Protein AF-0000000078981812 (afdb_homodimer)

Solvent-accessible surface area (backbone atoms only — not comparable to full-atom values): 15556 Å² total; per-residue (Å²): 131,86,70,82,83,79,79,75,80,74,78,78,76,76,76,72,74,72,71,72,69,69,69,70,73,72,70,75,70,74,74,74,70,76,72,74,69,46,92,85,62,42,40,80,39,48,39,71,53,44,50,67,68,35,47,81,36,39,32,35,33,86,95,66,32,36,37,37,32,44,87,88,22,45,28,40,38,33,74,94,58,79,42,68,34,38,40,49,72,57,70,47,26,49,28,37,34,47,71,92,49,85,55,58,33,31,22,44,39,26,32,59,86,61,36,42,35,39,33,20,73,75,63,47,75,46,60,27,32,58,59,129,135,88,66,78,86,78,75,86,79,78,81,80,81,80,79,77,77,75,74,75,73,72,70,74,73,74,71,75,72,74,75,76,69,78,70,76,68,48,91,85,60,40,41,80,38,48,40,70,52,44,48,66,69,36,46,81,36,40,32,34,32,85,94,64,31,35,37,37,32,44,86,89,22,44,28,40,41,34,74,93,58,80,41,69,33,39,41,50,72,56,71,47,26,49,29,38,32,49,71,91,50,86,56,58,33,30,22,44,38,26,31,57,85,61,37,42,36,40,33,19,74,74,64,45,75,44,60,27,32,58,58,129

Sequence (264 aa):
MAGPVGAGHRPSRIAGQGRSGNMRRFALILAAVPTWAVADGFMPLAGDEIRAALVGRVLVYEGGARQSFDASGGTVYVTDRPSLGQWSLRGDLYCSLWPPSDLWACYTVASDGDRVRFVGQGGDITDGTYAEMAGPVGAGHRPSRIAGQGRSGNMRRFALILAAVPTWAVADGFMPLAGDEIRAALVGRVLVYEGGARQSFDASGGTVYVTDRPSLGQWSLRGDLYCSLWPPSDLWACYTVASDGDRVRFVGQGGDITDGTYAE

pLDDT: mean 80.24, std 24.92, range [28.12, 98.94]

Organism: Ruegeria pomeroyi (strain ATCC 700808 / DSM 15171 / DSS-3) (NCBI:txid246200)

Structure (mmCIF, N/CA/C/O backbone):
data_AF-0000000078981812-model_v1
#
loop_
_entity.id
_entity.type
_entity.pdbx_description
1 polymer 'Uncharacterized protein'
#
loop_
_atom_site.group_PDB
_atom_site.id
_atom_site.type_symbol
_atom_site.label_atom_id
_atom_site.label_alt_id
_atom_site.label_comp_id
_atom_site.label_asym_id
_atom_site.label_entity_id
_atom_site.label_seq_id
_atom_site.pdbx_PDB_ins_code
_atom_site.Cartn_x
_atom_site.Cartn_y
_atom_site.Cartn_z
_atom_site.occupancy
_atom_site.B_iso_or_equiv
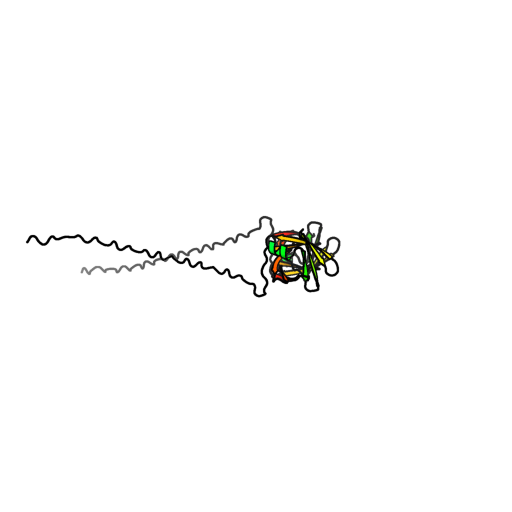_atom_site.auth_seq_id
_atom_site.auth_comp_id
_atom_site.auth_asym_id
_atom_site.auth_atom_id
_atom_site.pdbx_PDB_model_num
ATOM 1 N N . MET A 1 1 ? -68.125 65.875 65.375 1 28.12 1 MET A N 1
ATOM 2 C CA . MET A 1 1 ? -68.75 65.062 64.375 1 28.12 1 MET A CA 1
ATOM 3 C C . MET A 1 1 ? -67.688 64.625 63.344 1 28.12 1 MET A C 1
ATOM 5 O O . MET A 1 1 ? -67.688 63.438 62.938 1 28.12 1 MET A O 1
ATOM 9 N N . ALA A 1 2 ? -67.062 65.5 62.656 1 38.66 2 ALA A N 1
ATOM 10 C CA . ALA A 1 2 ? -66.625 65.25 61.281 1 38.66 2 ALA A CA 1
ATOM 11 C C . ALA A 1 2 ? -65.312 64.5 61.281 1 38.66 2 ALA A C 1
ATOM 13 O O . ALA A 1 2 ? -64.25 65 61.594 1 38.66 2 ALA A O 1
ATOM 14 N N . GLY A 1 3 ? -65.312 63.312 61.844 1 37.28 3 GLY A N 1
ATOM 15 C CA . GLY A 1 3 ? -64 62.688 62.094 1 37.28 3 GLY A CA 1
ATOM 16 C C . GLY A 1 3 ? -63.25 62.406 60.812 1 37.28 3 GLY A C 1
ATOM 17 O O . GLY A 1 3 ? -63.875 62.219 59.75 1 37.28 3 GLY A O 1
ATOM 18 N N . PRO A 1 4 ? -62 62.844 60.719 1 40.16 4 PRO A N 1
ATOM 19 C CA . PRO A 1 4 ? -61.188 62.875 59.5 1 40.16 4 PRO A CA 1
ATOM 20 C C . PRO A 1 4 ? -61.062 61.5 58.844 1 40.16 4 PRO A C 1
ATOM 22 O O . PRO A 1 4 ? -61.312 60.469 59.469 1 40.16 4 PRO A O 1
ATOM 25 N N . VAL A 1 5 ? -61.156 61.5 57.5 1 43.75 5 VAL A N 1
ATOM 26 C CA . VAL A 1 5 ? -61.094 60.656 56.312 1 43.75 5 VAL A CA 1
ATOM 27 C C . VAL A 1 5 ? -59.844 59.781 56.344 1 43.75 5 VAL A C 1
ATOM 29 O O . VAL A 1 5 ? -58.781 60.25 56.781 1 43.75 5 VAL A O 1
ATOM 32 N N . GLY A 1 6 ? -59.969 58.469 56.469 1 35.38 6 GLY A N 1
ATOM 33 C CA . GLY A 1 6 ? -59.062 57.344 56.594 1 35.38 6 GLY A CA 1
ATOM 34 C C . GLY A 1 6 ? -58.156 57.188 55.375 1 35.38 6 GLY A C 1
ATOM 35 O O . GLY A 1 6 ? -58.625 57.188 54.25 1 35.38 6 GLY A O 1
ATOM 36 N N . ALA A 1 7 ? -56.938 57.656 55.406 1 42.03 7 ALA A N 1
ATOM 37 C CA . ALA A 1 7 ? -55.906 57.656 54.406 1 42.03 7 ALA A CA 1
ATOM 38 C C . ALA A 1 7 ? -55.562 56.219 53.969 1 42.03 7 ALA A C 1
ATOM 40 O O . ALA A 1 7 ? -55.156 55.406 54.781 1 42.03 7 ALA A O 1
ATOM 41 N N . GLY A 1 8 ? -56.469 55.625 53.094 1 34.53 8 GLY A N 1
ATOM 42 C CA . GLY A 1 8 ? -56.281 54.25 52.656 1 34.53 8 GLY A CA 1
ATOM 43 C C . GLY A 1 8 ? -54.938 54 52 1 34.53 8 GLY A C 1
ATOM 44 O O . GLY A 1 8 ? -54.438 54.844 51.25 1 34.53 8 GLY A O 1
ATOM 45 N N . HIS A 1 9 ? -54 53.375 52.719 1 43.44 9 HIS A N 1
ATOM 46 C CA . HIS A 1 9 ? -52.625 53.031 52.344 1 43.44 9 HIS A CA 1
ATOM 47 C C . HIS A 1 9 ? -52.594 52.125 51.125 1 43.44 9 HIS A C 1
ATOM 49 O O . HIS A 1 9 ? -53.219 51.062 51.094 1 43.44 9 HIS A O 1
ATOM 55 N N . ARG A 1 10 ? -52.656 52.719 49.906 1 41.84 10 ARG A N 1
ATOM 56 C CA . ARG A 1 10 ? -52.625 51.938 48.656 1 41.84 10 ARG A CA 1
ATOM 57 C C . ARG A 1 10 ? -51.406 51.031 48.594 1 41.84 10 ARG A C 1
ATOM 59 O O . ARG A 1 10 ? -50.281 51.5 48.812 1 41.84 10 ARG A O 1
ATOM 66 N N . PRO A 1 11 ? -51.562 49.688 48.625 1 40.03 11 PRO A N 1
ATOM 67 C CA . PRO A 1 11 ? -50.438 48.75 48.625 1 40.03 11 PRO A CA 1
ATOM 68 C C . PRO A 1 11 ? -49.562 48.875 47.375 1 40.03 11 PRO A C 1
ATOM 70 O O . PRO A 1 11 ? -50.062 49.344 46.312 1 40.03 11 PRO A O 1
ATOM 73 N N . SER A 1 12 ? -48.312 49.094 47.5 1 38.81 12 SER A N 1
ATOM 74 C CA . SER A 1 12 ? -47.25 49.25 46.531 1 38.81 12 SER A CA 1
ATOM 75 C C . SER A 1 12 ? -47.125 48 45.656 1 38.81 12 SER A C 1
ATOM 77 O O . SER A 1 12 ? -47 46.875 46.156 1 38.81 12 SER A O 1
ATOM 79 N N . ARG A 1 13 ? -47.969 47.969 44.562 1 37.09 13 ARG A N 1
ATOM 80 C CA . ARG A 1 13 ? -47.875 46.875 43.625 1 37.09 13 ARG A CA 1
ATOM 81 C C . ARG A 1 13 ? -46.438 46.625 43.219 1 37.09 13 ARG A C 1
ATOM 83 O O . ARG A 1 13 ? -45.688 47.531 42.875 1 37.09 13 ARG A O 1
ATOM 90 N N . ILE A 1 14 ? -45.812 45.625 43.844 1 40.53 14 ILE A N 1
ATOM 91 C CA . ILE A 1 14 ? -44.469 45.125 43.531 1 40.53 14 ILE A CA 1
ATOM 92 C C . ILE A 1 14 ? -44.406 44.781 42.031 1 40.53 14 ILE A C 1
ATOM 94 O O . ILE A 1 14 ? -45.219 44.031 41.531 1 40.53 14 ILE A O 1
ATOM 98 N N . ALA A 1 15 ? -44 45.688 41.188 1 43.34 15 ALA A N 1
ATOM 99 C CA . ALA A 1 15 ? -43.75 45.531 39.781 1 43.34 15 ALA A CA 1
ATOM 100 C C . ALA A 1 15 ? -42.875 44.312 39.5 1 43.34 15 ALA A C 1
ATOM 102 O O . ALA A 1 15 ? -41.75 44.219 40 1 43.34 15 ALA A O 1
ATOM 103 N N . GLY A 1 16 ? -43.469 43.156 39.594 1 33.5 16 GLY A N 1
ATOM 104 C CA . GLY A 1 16 ? -42.688 41.969 39.25 1 33.5 16 GLY A CA 1
ATOM 105 C C . GLY A 1 16 ? -42 42.062 37.906 1 33.5 16 GLY A C 1
ATOM 106 O O . GLY A 1 16 ? -42.625 42.469 36.906 1 33.5 16 GLY A O 1
ATOM 107 N N . GLN A 1 17 ? -40.844 42.656 37.844 1 41 17 GLN A N 1
ATOM 108 C CA . GLN A 1 17 ? -40.031 42.688 36.656 1 41 17 GLN A CA 1
ATOM 109 C C . GLN A 1 17 ? -39.938 41.281 36 1 41 17 GLN A C 1
ATOM 111 O O . GLN A 1 17 ? -39.531 40.344 36.656 1 41 17 GLN A O 1
ATOM 116 N N . GLY A 1 18 ? -41.062 40.938 35.438 1 37.59 18 GLY A N 1
ATOM 117 C CA . GLY A 1 18 ? -41.031 39.719 34.656 1 37.59 18 GLY A CA 1
ATOM 118 C C . GLY A 1 18 ? -39.75 39.594 33.812 1 37.59 18 GLY A C 1
ATOM 119 O O . GLY A 1 18 ? -39.438 40.469 33 1 37.59 18 GLY A O 1
ATOM 120 N N . ARG A 1 19 ? -38.656 39.156 34.469 1 42.75 19 ARG A N 1
ATOM 121 C CA . ARG A 1 19 ? -37.469 38.781 33.688 1 42.75 19 ARG A CA 1
ATOM 122 C C . ARG A 1 19 ? -37.844 37.875 32.562 1 42.75 19 ARG A C 1
ATOM 124 O O . ARG A 1 19 ? -38.312 36.75 32.781 1 42.75 19 ARG A O 1
ATOM 131 N N . SER A 1 20 ? -38.469 38.438 31.547 1 44.34 20 SER A N 1
ATOM 132 C CA . SER A 1 20 ? -38.594 37.625 30.344 1 44.34 20 SER A CA 1
ATOM 133 C C . SER A 1 20 ? -37.312 36.875 30.047 1 44.34 20 SER A C 1
ATOM 135 O O . SER A 1 20 ? -36.25 37.5 29.891 1 44.34 20 SER A O 1
ATOM 137 N N . GLY A 1 21 ? -37.062 35.875 30.906 1 38.97 21 GLY A N 1
ATOM 138 C CA . GLY A 1 21 ? -35.969 35.031 30.484 1 38.97 21 GLY A CA 1
ATOM 139 C C . GLY A 1 21 ? -36 34.719 29 1 38.97 21 GLY A C 1
ATOM 140 O O . GLY A 1 21 ? -36.938 34.125 28.5 1 38.97 21 GLY A O 1
ATOM 141 N N . ASN A 1 22 ? -35.656 35.75 28.219 1 39.97 22 ASN A N 1
ATOM 142 C CA . ASN A 1 22 ? -35.406 35.406 26.828 1 39.97 22 ASN A CA 1
ATOM 143 C C . ASN A 1 22 ? -34.75 34.062 26.688 1 39.97 22 ASN A C 1
ATOM 145 O O . ASN A 1 22 ? -33.625 33.875 27.188 1 39.97 22 ASN A O 1
ATOM 149 N N . MET A 1 23 ? -35.438 33.094 26.984 1 38.75 23 MET A N 1
ATOM 150 C CA . MET A 1 23 ? -34.875 31.812 26.594 1 38.75 23 MET A CA 1
ATOM 151 C C . MET A 1 23 ? -34.094 31.953 25.281 1 38.75 23 MET A C 1
ATOM 153 O O . MET A 1 23 ? -34.656 32.344 24.25 1 38.75 23 MET A O 1
ATOM 157 N N . ARG A 1 24 ? -32.875 32.469 25.422 1 43.81 24 ARG A N 1
ATOM 158 C CA . ARG A 1 24 ? -31.969 32.344 24.281 1 43.81 24 ARG A CA 1
ATOM 159 C C . ARG A 1 24 ? -32.188 31 23.578 1 43.81 24 ARG A C 1
ATOM 161 O O . ARG A 1 24 ? -31.969 29.953 24.172 1 43.81 24 ARG A O 1
ATOM 168 N N . ARG A 1 25 ? -33.188 30.938 22.844 1 47.47 25 ARG A N 1
ATOM 169 C CA . ARG A 1 25 ? -33.281 29.828 21.891 1 47.47 25 ARG A CA 1
ATOM 170 C C . ARG A 1 25 ? -31.891 29.453 21.344 1 47.47 25 ARG A C 1
ATOM 172 O O . ARG A 1 25 ? -31.234 30.266 20.688 1 47.47 25 ARG A O 1
ATOM 179 N N . PHE A 1 26 ? -31.109 28.766 22.172 1 45.31 26 PHE A N 1
ATOM 180 C CA . PHE A 1 26 ? -29.922 28.172 21.562 1 45.31 26 PHE A CA 1
ATOM 181 C C . PHE A 1 26 ? -30.266 27.484 20.25 1 45.31 26 PHE A C 1
ATOM 183 O O . PHE A 1 26 ? -30.984 26.469 20.25 1 45.31 26 PHE A O 1
ATOM 190 N N . ALA A 1 27 ? -30.5 28.219 19.266 1 44.88 27 ALA A N 1
ATOM 191 C CA . ALA A 1 27 ? -30.578 27.578 17.953 1 44.88 27 ALA A CA 1
ATOM 192 C C . ALA A 1 27 ? -29.453 26.562 17.766 1 44.88 27 ALA A C 1
ATOM 194 O O . ALA A 1 27 ? -28.281 26.922 17.797 1 44.88 27 ALA A O 1
ATOM 195 N N . LEU A 1 28 ? -29.625 25.406 18.25 1 45.25 28 LEU A N 1
ATOM 196 C CA . LEU A 1 28 ? -28.719 24.328 17.875 1 45.25 28 LEU A CA 1
ATOM 197 C C . LEU A 1 28 ? -28.375 24.391 16.391 1 45.25 28 LEU A C 1
ATOM 199 O O . LEU A 1 28 ? -29.234 24.188 15.539 1 45.25 28 LEU A O 1
ATOM 203 N N . ILE A 1 29 ? -27.531 25.312 16.047 1 44.25 29 ILE A N 1
ATOM 204 C CA . ILE A 1 29 ? -27 25.266 14.695 1 44.25 29 ILE A CA 1
ATOM 205 C C . ILE A 1 29 ? -26.5 23.859 14.383 1 44.25 29 ILE A C 1
ATOM 207 O O . ILE A 1 29 ? -25.516 23.391 14.977 1 44.25 29 ILE A O 1
ATOM 211 N N . LEU A 1 30 ? -27.359 22.969 14.062 1 44.47 30 LEU A N 1
ATOM 212 C CA . LEU A 1 30 ? -26.875 21.734 13.438 1 44.47 30 LEU A CA 1
ATOM 213 C C . LEU A 1 30 ? -25.797 22.047 12.406 1 44.47 30 LEU A C 1
ATOM 215 O O . LEU A 1 30 ? -26.078 22.625 11.359 1 44.47 30 LEU A O 1
ATOM 219 N N . ALA A 1 31 ? -24.562 22.312 12.852 1 44.16 31 ALA A N 1
ATOM 220 C CA . ALA A 1 31 ? -23.438 22.359 11.93 1 44.16 31 ALA A CA 1
ATOM 221 C C . ALA A 1 31 ? -23.516 21.25 10.898 1 44.16 31 ALA A C 1
ATOM 223 O O . ALA A 1 31 ? -23.375 20.062 11.234 1 44.16 31 ALA A O 1
ATOM 224 N N . ALA A 1 32 ? -24.266 21.359 9.844 1 45.81 32 ALA A N 1
ATOM 225 C CA . ALA A 1 32 ? -24.172 20.453 8.703 1 45.81 32 ALA A CA 1
ATOM 226 C C . ALA A 1 32 ? -22.719 20.141 8.359 1 45.81 32 ALA A C 1
ATOM 228 O O . ALA A 1 32 ? -21.984 21.016 7.91 1 45.81 32 ALA A O 1
ATOM 229 N N . VAL A 1 33 ? -22.094 19.219 9.055 1 44.97 33 VAL A N 1
ATOM 230 C CA . VAL A 1 33 ? -20.812 18.672 8.578 1 44.97 33 VAL A CA 1
ATOM 231 C C . VAL A 1 33 ? -20.906 18.391 7.078 1 44.97 33 VAL A C 1
ATOM 233 O O . VAL A 1 33 ? -21.766 17.641 6.637 1 44.97 33 VAL A O 1
ATOM 236 N N . PRO A 1 34 ? -20.484 19.266 6.219 1 43.09 34 PRO A N 1
ATOM 237 C CA . PRO A 1 34 ? -20.453 18.891 4.801 1 43.09 34 PRO A CA 1
ATOM 238 C C . PRO A 1 34 ? -19.953 17.469 4.57 1 43.09 34 PRO A C 1
ATOM 240 O O . PRO A 1 34 ? -18.844 17.141 4.977 1 43.09 34 PRO A O 1
ATOM 243 N N . THR A 1 35 ? -20.828 16.438 4.617 1 44.78 35 THR A N 1
ATOM 244 C CA . THR A 1 35 ? -20.422 15.148 4.062 1 44.78 35 THR A CA 1
ATOM 245 C C . THR A 1 35 ? -19.766 15.336 2.701 1 44.78 35 THR A C 1
ATOM 247 O O . THR A 1 35 ? -20.375 15.859 1.771 1 44.78 35 THR A O 1
ATOM 250 N N . TRP A 1 36 ? -18.625 15.797 2.652 1 42.5 36 TRP A N 1
ATOM 251 C CA . TRP A 1 36 ? -17.938 15.781 1.372 1 42.5 36 TRP A CA 1
ATOM 252 C C . TRP A 1 36 ? -18.312 14.547 0.558 1 42.5 36 TRP A C 1
ATOM 254 O O . TRP A 1 36 ? -17.812 13.453 0.826 1 42.5 36 TRP A O 1
ATOM 264 N N . ALA A 1 37 ? -19.609 14.305 0.351 1 46.97 37 ALA A N 1
ATOM 265 C CA . ALA A 1 37 ? -19.922 13.344 -0.709 1 46.97 37 ALA A CA 1
ATOM 266 C C . ALA A 1 37 ? -18.953 13.5 -1.882 1 46.97 37 ALA A C 1
ATOM 268 O O . ALA A 1 37 ? -18.812 14.586 -2.439 1 46.97 37 ALA A O 1
ATOM 269 N N . VAL A 1 38 ? -17.859 12.836 -1.892 1 51.53 38 VAL A N 1
ATOM 270 C CA . VAL A 1 38 ? -16.891 12.875 -2.984 1 51.53 38 VAL A CA 1
ATOM 271 C C . VAL A 1 38 ? -17.609 12.742 -4.32 1 51.53 38 VAL A C 1
ATOM 273 O O . VAL A 1 38 ? -18.609 12.031 -4.422 1 51.53 38 VAL A O 1
ATOM 276 N N . ALA A 1 39 ? -17.562 13.648 -5.246 1 60.25 39 ALA A N 1
ATOM 277 C CA . ALA A 1 39 ? -18.156 13.984 -6.547 1 60.25 39 ALA A CA 1
ATOM 278 C C . ALA A 1 39 ? -18.391 12.727 -7.375 1 60.25 39 ALA A C 1
ATOM 280 O O . ALA A 1 39 ? -19.359 12.664 -8.148 1 60.25 39 ALA A O 1
ATOM 281 N N . ASP A 1 40 ? -17.719 11.461 -7.219 1 83.38 40 ASP A N 1
ATOM 282 C CA . ASP A 1 40 ? -17.922 10.367 -8.164 1 83.38 40 ASP A CA 1
ATOM 283 C C . ASP A 1 40 ? -18.672 9.211 -7.516 1 83.38 40 ASP A C 1
ATOM 285 O O . ASP A 1 40 ? -18.641 8.086 -8.016 1 83.38 40 ASP A O 1
ATOM 289 N N . GLY A 1 41 ? -19.344 9.438 -6.438 1 93.81 41 GLY A N 1
ATOM 290 C CA . GLY A 1 41 ? -20.219 8.445 -5.82 1 93.81 41 GLY A CA 1
ATOM 291 C C . GLY A 1 41 ? -19.484 7.551 -4.836 1 93.81 41 GLY A C 1
ATOM 292 O O . GLY A 1 41 ? -20.125 6.766 -4.125 1 93.81 41 GLY A O 1
ATOM 293 N N . PHE A 1 42 ? -18.297 7.555 -4.742 1 97.62 42 PHE A N 1
ATOM 294 C CA . PHE A 1 42 ? -17.531 6.73 -3.814 1 97.62 42 PHE A CA 1
ATOM 295 C C . PHE A 1 42 ? -17.578 7.32 -2.408 1 97.62 42 PHE A C 1
ATOM 297 O O . PHE A 1 42 ? -17.328 8.516 -2.221 1 97.62 42 PHE A O 1
ATOM 304 N N . MET A 1 43 ? -17.797 6.465 -1.463 1 98.12 43 MET A N 1
ATOM 305 C CA . MET A 1 43 ? -17.766 6.84 -0.053 1 98.12 43 MET A CA 1
ATOM 306 C C . MET A 1 43 ? -16.594 6.176 0.661 1 98.12 43 MET A C 1
ATOM 308 O O . MET A 1 43 ? -16.375 4.973 0.504 1 98.12 43 MET A O 1
ATOM 312 N N . PRO A 1 44 ? -15.852 7.004 1.41 1 98.44 44 PRO A N 1
ATOM 313 C CA . PRO A 1 44 ? -14.75 6.387 2.154 1 98.44 44 PRO A CA 1
ATOM 314 C C . PRO A 1 44 ? -15.227 5.312 3.131 1 98.44 44 PRO A C 1
ATOM 316 O O . PRO A 1 44 ? -16.281 5.469 3.76 1 98.44 44 PRO A O 1
ATOM 319 N N . LEU A 1 45 ? -14.375 4.254 3.297 1 98.81 45 LEU A N 1
ATOM 320 C CA . LEU A 1 45 ? -14.695 3.176 4.227 1 98.81 45 LEU A CA 1
ATOM 321 C C . LEU A 1 45 ? -13.742 3.193 5.422 1 98.81 45 LEU A C 1
ATOM 323 O O . LEU A 1 45 ? -12.547 3.443 5.262 1 98.81 45 LEU A O 1
ATOM 327 N N . ALA A 1 46 ? -14.352 2.926 6.555 1 98.5 46 ALA A N 1
ATOM 328 C CA . ALA A 1 46 ? -13.555 2.686 7.754 1 98.5 46 ALA A CA 1
ATOM 329 C C . ALA A 1 46 ? -13.102 1.229 7.828 1 98.5 46 ALA A C 1
ATOM 331 O O . ALA A 1 46 ? -13.57 0.388 7.055 1 98.5 46 ALA A O 1
ATOM 332 N N . GLY A 1 47 ? -12.234 0.987 8.836 1 98.38 47 GLY A N 1
ATOM 333 C CA . GLY A 1 47 ? -11.617 -0.326 8.953 1 98.38 47 GLY A CA 1
ATOM 334 C C . GLY A 1 47 ? -12.625 -1.461 8.922 1 98.38 47 GLY A C 1
ATOM 335 O O . GLY A 1 47 ? -12.492 -2.395 8.125 1 98.38 47 GLY A O 1
ATOM 336 N N . ASP A 1 48 ? -13.641 -1.486 9.734 1 98.19 48 ASP A N 1
ATOM 337 C CA . ASP A 1 48 ? -14.633 -2.553 9.797 1 98.19 48 ASP A CA 1
ATOM 338 C C . ASP A 1 48 ? -15.414 -2.648 8.484 1 98.19 48 ASP A C 1
ATOM 340 O O . ASP A 1 48 ? -15.797 -3.742 8.062 1 98.19 48 ASP A O 1
ATOM 344 N N . GLU A 1 49 ? -15.656 -1.487 7.91 1 98.81 49 GLU A N 1
ATOM 345 C CA . GLU A 1 49 ? -16.359 -1.472 6.629 1 98.81 49 GLU A CA 1
ATOM 346 C C . GLU A 1 49 ? -15.492 -2.055 5.516 1 98.81 49 GLU A C 1
ATOM 348 O O . GLU A 1 49 ? -16 -2.711 4.605 1 98.81 49 GLU A O 1
ATOM 353 N N . ILE A 1 50 ? -14.203 -1.778 5.559 1 98.94 50 ILE A N 1
ATOM 354 C CA . ILE A 1 50 ? -13.281 -2.361 4.59 1 98.94 50 ILE A CA 1
ATOM 355 C C . ILE A 1 50 ? -13.289 -3.883 4.715 1 98.94 50 ILE A C 1
ATOM 357 O O . ILE A 1 50 ? -13.359 -4.594 3.711 1 98.94 50 ILE A O 1
ATOM 361 N N . ARG A 1 51 ? -13.172 -4.355 5.961 1 98.88 51 ARG A N 1
ATOM 362 C CA . ARG A 1 51 ? -13.203 -5.797 6.195 1 98.88 51 ARG A CA 1
ATOM 363 C C . ARG A 1 51 ? -14.453 -6.418 5.598 1 98.88 51 ARG A C 1
ATOM 365 O O . ARG A 1 51 ? -14.383 -7.434 4.902 1 98.88 51 ARG A O 1
ATOM 372 N N . ALA A 1 52 ? -15.625 -5.77 5.816 1 98.75 52 ALA A N 1
ATOM 373 C CA . ALA A 1 52 ? -16.891 -6.289 5.316 1 98.75 52 ALA A CA 1
ATOM 374 C C . ALA A 1 52 ? -16.922 -6.27 3.789 1 98.75 52 ALA A C 1
ATOM 376 O O . ALA A 1 52 ? -17.516 -7.152 3.166 1 98.75 52 ALA A O 1
ATOM 377 N N . ALA A 1 53 ? -16.312 -5.301 3.254 1 98.81 53 ALA A N 1
ATOM 378 C CA . ALA A 1 53 ? -16.328 -5.125 1.805 1 98.81 53 ALA A CA 1
ATOM 379 C C . ALA A 1 53 ? -15.43 -6.148 1.115 1 98.81 53 ALA A C 1
ATOM 381 O O . ALA A 1 53 ? -15.641 -6.477 -0.056 1 98.81 53 ALA A O 1
ATOM 382 N N . LEU A 1 54 ? -14.453 -6.688 1.833 1 98.88 54 LEU A N 1
ATOM 383 C CA . LEU A 1 54 ? -13.438 -7.473 1.14 1 98.88 54 LEU A CA 1
ATOM 384 C C . LEU A 1 54 ? -13.555 -8.945 1.5 1 98.88 54 LEU A C 1
ATOM 386 O O . LEU A 1 54 ? -13.453 -9.812 0.627 1 98.88 54 LEU A O 1
ATOM 390 N N . VAL A 1 55 ? -13.703 -9.32 2.789 1 98.88 55 VAL A N 1
ATOM 391 C CA . VAL A 1 55 ? -13.609 -10.703 3.254 1 98.88 55 VAL A CA 1
ATOM 392 C C . VAL A 1 55 ? -14.664 -11.555 2.561 1 98.88 55 VAL A C 1
ATOM 394 O O . VAL A 1 55 ? -15.852 -11.227 2.582 1 98.88 55 VAL A O 1
ATOM 397 N N . GLY A 1 56 ? -14.172 -12.555 1.96 1 98.62 56 GLY A N 1
ATOM 398 C CA . GLY A 1 56 ? -15.07 -13.508 1.332 1 98.62 56 GLY A CA 1
ATOM 399 C C . GLY A 1 56 ? -15.555 -13.055 -0.034 1 98.62 56 GLY A C 1
ATOM 400 O O . GLY A 1 56 ? -16.375 -13.734 -0.662 1 98.62 56 GLY A O 1
ATOM 401 N N . ARG A 1 57 ? -15.094 -11.938 -0.543 1 98.75 57 ARG A N 1
ATOM 402 C CA . ARG A 1 57 ? -15.484 -11.414 -1.849 1 98.75 57 ARG A CA 1
ATOM 403 C C . ARG A 1 57 ? -14.328 -11.492 -2.84 1 98.75 57 ARG A C 1
ATOM 405 O O . ARG A 1 57 ? -13.203 -11.805 -2.461 1 98.75 57 ARG A O 1
ATOM 412 N N . VAL A 1 58 ? -14.695 -11.367 -4.102 1 98.69 58 VAL A N 1
ATOM 413 C CA . VAL A 1 58 ? -13.711 -11.336 -5.184 1 98.69 58 VAL A CA 1
ATOM 414 C C . VAL A 1 58 ? -13.828 -10.031 -5.957 1 98.69 58 VAL A C 1
ATOM 416 O O . VAL A 1 58 ? -14.93 -9.625 -6.352 1 98.69 58 VAL A O 1
ATOM 419 N N . LEU A 1 59 ? -12.75 -9.367 -6.078 1 98.56 59 LEU A N 1
ATOM 420 C CA . LEU A 1 59 ? -12.68 -8.188 -6.93 1 98.56 59 LEU A CA 1
ATOM 421 C C . LEU A 1 59 ? -12.07 -8.523 -8.289 1 98.56 59 LEU A C 1
ATOM 423 O O . LEU A 1 59 ? -11.125 -9.32 -8.367 1 98.56 59 LEU A O 1
ATOM 427 N N . VAL A 1 60 ? -12.617 -7.953 -9.367 1 98.19 60 VAL A N 1
ATOM 428 C CA . VAL A 1 60 ? -12.086 -8.023 -10.727 1 98.19 60 VAL A CA 1
ATOM 429 C C . VAL A 1 60 ? -11.578 -6.648 -11.156 1 98.19 60 VAL A C 1
ATOM 431 O O . VAL A 1 60 ? -12.289 -5.652 -11.039 1 98.19 60 VAL A O 1
ATOM 434 N N . TYR A 1 61 ? -10.383 -6.66 -11.555 1 97 61 TYR A N 1
ATOM 435 C CA . TYR A 1 61 ? -9.75 -5.406 -11.945 1 97 61 TYR A CA 1
ATOM 436 C C . TYR A 1 61 ? -9.734 -5.254 -13.461 1 97 61 TYR A C 1
ATOM 438 O O . TYR A 1 61 ? -10.117 -6.172 -14.188 1 97 61 TYR A O 1
ATOM 446 N N . GLU A 1 62 ? -9.266 -3.967 -13.812 1 93.5 62 GLU A N 1
ATOM 447 C CA . GLU A 1 62 ? -9.047 -3.77 -15.242 1 93.5 62 GLU A CA 1
ATOM 448 C C . GLU A 1 62 ? -8.078 -4.805 -15.797 1 93.5 62 GLU A C 1
ATOM 450 O O . GLU A 1 62 ? -7.062 -5.109 -15.172 1 93.5 62 GLU A O 1
ATOM 455 N N . GLY A 1 63 ? -8.414 -5.422 -16.953 1 93.06 63 GLY A N 1
ATOM 456 C CA . GLY A 1 63 ? -7.562 -6.449 -17.531 1 93.06 63 GLY A CA 1
ATOM 457 C C . GLY A 1 63 ? -7.973 -7.855 -17.141 1 93.06 63 GLY A C 1
ATOM 458 O O . GLY A 1 63 ? -7.453 -8.836 -17.688 1 93.06 63 GLY A O 1
ATOM 459 N N . GLY A 1 64 ? -8.82 -7.957 -16.125 1 95.06 64 GLY A N 1
ATOM 460 C CA . GLY A 1 64 ? -9.445 -9.242 -15.852 1 95.06 64 GLY A CA 1
ATOM 461 C C . GLY A 1 64 ? -8.875 -9.945 -14.641 1 95.06 64 GLY A C 1
ATOM 462 O O . GLY A 1 64 ? -9.391 -10.977 -14.211 1 95.06 64 GLY A O 1
ATOM 463 N N . ALA A 1 65 ? -7.863 -9.438 -14.016 1 96 65 ALA A N 1
ATOM 464 C CA . ALA A 1 65 ? -7.297 -10.062 -12.828 1 96 65 ALA A CA 1
ATOM 465 C C . ALA A 1 65 ? -8.328 -10.141 -11.703 1 96 65 ALA A C 1
ATOM 467 O O . ALA A 1 65 ? -9.18 -9.258 -11.57 1 96 65 ALA A O 1
ATOM 468 N N . ARG A 1 66 ? -8.188 -11.172 -10.922 1 97.81 66 ARG A N 1
ATOM 469 C CA . ARG A 1 66 ? -9.102 -11.406 -9.812 1 97.81 66 ARG A CA 1
ATOM 470 C C . ARG A 1 66 ? -8.352 -11.492 -8.484 1 97.81 66 ARG A C 1
ATOM 472 O O . ARG A 1 66 ? -7.27 -12.078 -8.414 1 97.81 66 ARG A O 1
ATOM 479 N N . GLN A 1 67 ? -8.914 -10.867 -7.496 1 97.81 67 GLN A N 1
ATOM 480 C CA . GLN A 1 67 ? -8.312 -10.922 -6.172 1 97.81 67 GLN A CA 1
ATOM 481 C C . GLN A 1 67 ? -9.336 -11.328 -5.117 1 97.81 67 GLN A C 1
ATOM 483 O O . GLN A 1 67 ? -10.445 -10.797 -5.086 1 97.81 67 GLN A O 1
ATOM 488 N N . SER A 1 68 ? -9 -12.273 -4.281 1 98.62 68 SER A N 1
ATOM 489 C CA . SER A 1 68 ? -9.844 -12.688 -3.162 1 98.62 68 SER A CA 1
ATOM 490 C C . SER A 1 68 ? -9.164 -12.406 -1.826 1 98.62 68 SER A C 1
ATOM 492 O O . SER A 1 68 ? -7.945 -12.227 -1.769 1 98.62 68 SER A O 1
ATOM 494 N N . PHE A 1 69 ? -9.953 -12.383 -0.824 1 98.75 69 PHE A N 1
ATOM 495 C CA . PHE A 1 69 ? -9.492 -11.977 0.499 1 98.75 69 PHE A CA 1
ATOM 496 C C . PHE A 1 69 ? -10.016 -12.922 1.571 1 98.75 69 PHE A C 1
ATOM 498 O O . PHE A 1 69 ? -11.234 -13.086 1.719 1 98.75 69 PHE A O 1
ATOM 505 N N . ASP A 1 70 ? -9.039 -13.469 2.326 1 98.75 70 ASP A N 1
ATOM 506 C CA . ASP A 1 70 ? -9.391 -14.344 3.439 1 98.75 70 ASP A CA 1
ATOM 507 C C . ASP A 1 70 ? -9.406 -13.578 4.758 1 98.75 70 ASP A C 1
ATOM 509 O O . ASP A 1 70 ? -8.586 -12.688 4.977 1 98.75 70 ASP A O 1
ATOM 513 N N . ALA A 1 71 ? -10.312 -13.938 5.656 1 98.5 71 ALA A N 1
ATOM 514 C CA . ALA A 1 71 ? -10.477 -13.258 6.938 1 98.5 71 ALA A CA 1
ATOM 515 C C . ALA A 1 71 ? -9.195 -13.344 7.766 1 98.5 71 ALA A C 1
ATOM 517 O O . ALA A 1 71 ? -8.922 -12.461 8.586 1 98.5 71 ALA A O 1
ATOM 518 N N . SER A 1 72 ? -8.375 -14.344 7.512 1 98.5 72 SER A N 1
ATOM 519 C CA . SER A 1 72 ? -7.168 -14.555 8.305 1 98.5 72 SER A CA 1
ATOM 520 C C . SER A 1 72 ? -6.004 -13.727 7.777 1 98.5 72 SER A C 1
ATOM 522 O O . SER A 1 72 ? -4.91 -13.742 8.352 1 98.5 72 SER A O 1
ATOM 524 N N . GLY A 1 73 ? -6.207 -13.094 6.641 1 98.56 73 GLY A N 1
ATOM 525 C CA . GLY A 1 73 ? -5.184 -12.172 6.176 1 98.56 73 GLY A CA 1
ATOM 526 C C . GLY A 1 73 ? -4.531 -12.617 4.883 1 98.56 73 GLY A C 1
ATOM 527 O O . GLY A 1 73 ? -3.684 -11.906 4.336 1 98.56 73 GLY A O 1
ATOM 528 N N . GLY A 1 74 ? -4.895 -13.797 4.402 1 98.38 74 GLY A N 1
ATOM 529 C CA . GLY A 1 74 ? -4.406 -14.219 3.098 1 98.38 74 GLY A CA 1
ATOM 530 C C . GLY A 1 74 ? -5.125 -13.539 1.944 1 98.38 74 GLY A C 1
ATOM 531 O O . GLY A 1 74 ? -6.32 -13.25 2.035 1 98.38 74 GLY A O 1
ATOM 532 N N . THR A 1 75 ? -4.43 -13.234 0.868 1 97.81 75 THR A N 1
ATOM 533 C CA . THR A 1 75 ? -5.039 -12.75 -0.367 1 97.81 75 THR A CA 1
ATOM 534 C C . THR A 1 75 ? -4.41 -13.43 -1.581 1 97.81 75 THR A C 1
ATOM 536 O O . THR A 1 75 ? -3.213 -13.727 -1.584 1 97.81 75 THR A O 1
ATOM 539 N N . VAL A 1 76 ? -5.27 -13.742 -2.525 1 97.75 76 VAL A N 1
ATOM 540 C CA . VAL A 1 76 ? -4.84 -14.43 -3.736 1 97.75 76 VAL A CA 1
ATOM 541 C C . VAL A 1 76 ? -5.172 -13.586 -4.961 1 97.75 76 VAL A C 1
ATOM 543 O O . VAL A 1 76 ? -6.289 -13.078 -5.09 1 97.75 76 VAL A O 1
ATOM 546 N N . TYR A 1 77 ? -4.203 -13.398 -5.777 1 96.44 77 TYR A N 1
ATOM 547 C CA . TYR A 1 77 ? -4.312 -12.656 -7.027 1 96.44 77 TYR A CA 1
ATOM 548 C C . TYR A 1 77 ? -4.098 -13.57 -8.227 1 96.44 77 TYR A C 1
ATOM 550 O O . TYR A 1 77 ? -3.068 -14.242 -8.328 1 96.44 77 TYR A O 1
ATOM 558 N N . VAL A 1 78 ? -5.105 -13.586 -9.141 1 96.31 78 VAL A N 1
ATOM 559 C CA . VAL A 1 78 ? -5.035 -14.523 -10.258 1 96.31 78 VAL A CA 1
ATOM 560 C C . VAL A 1 78 ? -5.129 -13.758 -11.578 1 96.31 78 VAL A C 1
ATOM 562 O O . VAL A 1 78 ? -6.121 -13.078 -11.836 1 96.31 78 VAL A O 1
ATOM 565 N N . THR A 1 79 ? -4.16 -13.844 -12.336 1 93.12 79 THR A N 1
ATOM 566 C CA . THR A 1 79 ? -4.254 -13.5 -13.75 1 93.12 79 THR A CA 1
ATOM 567 C C . THR A 1 79 ? -4.32 -14.766 -14.609 1 93.12 79 THR A C 1
ATOM 569 O O . THR A 1 79 ? -5.406 -15.281 -14.883 1 93.12 79 THR A O 1
ATOM 572 N N . ASP A 1 80 ? -3.182 -15.422 -14.852 1 91.62 80 ASP A N 1
ATOM 573 C CA . ASP A 1 80 ? -3.102 -16.75 -15.453 1 91.62 80 ASP A CA 1
ATOM 574 C C . ASP A 1 80 ?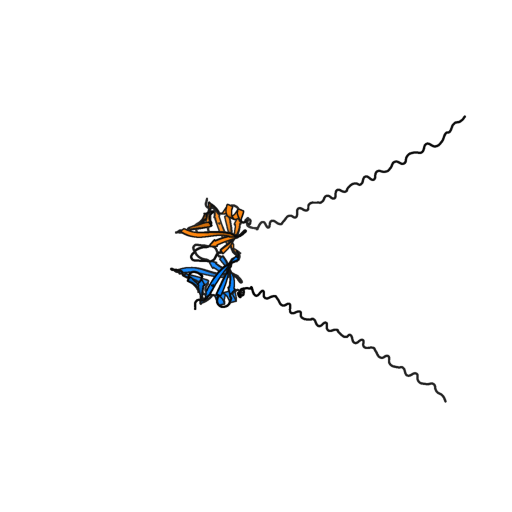 -2.846 -17.812 -14.391 1 91.62 80 ASP A C 1
ATOM 576 O O . ASP A 1 80 ? -3.439 -18.891 -14.43 1 91.62 80 ASP A O 1
ATOM 580 N N . ARG A 1 81 ? -1.962 -17.406 -13.445 1 94.31 81 ARG A N 1
ATOM 581 C CA . ARG A 1 81 ? -1.645 -18.234 -12.289 1 94.31 81 ARG A CA 1
ATOM 582 C C . ARG A 1 81 ? -1.8 -17.453 -10.992 1 94.31 81 ARG A C 1
ATOM 584 O O . ARG A 1 81 ? -1.71 -16.219 -10.984 1 94.31 81 ARG A O 1
ATOM 591 N N . PRO A 1 82 ? -2.029 -18.203 -9.938 1 96.25 82 PRO A N 1
ATOM 592 C CA . PRO A 1 82 ? -2.227 -17.5 -8.672 1 96.25 82 PRO A CA 1
ATOM 593 C C . PRO A 1 82 ? -0.92 -16.984 -8.07 1 96.25 82 PRO A C 1
ATOM 595 O O . PRO A 1 82 ? 0.114 -17.641 -8.172 1 96.25 82 PRO A O 1
ATOM 598 N N . SER A 1 83 ? -1.039 -15.828 -7.5 1 94.69 83 SER A N 1
ATOM 599 C CA . SER A 1 83 ? -0.039 -15.273 -6.598 1 94.69 83 SER A CA 1
ATOM 600 C C . SER A 1 83 ? -0.61 -15.062 -5.199 1 94.69 83 SER A C 1
ATOM 602 O O . SER A 1 83 ? -1.752 -14.625 -5.047 1 94.69 83 SER A O 1
ATOM 604 N N . LEU A 1 84 ? 0.2 -15.383 -4.238 1 95.56 84 LEU A N 1
ATOM 605 C CA . LEU A 1 84 ? -0.264 -15.289 -2.859 1 95.56 84 LEU A CA 1
ATOM 606 C C . LEU A 1 84 ? 0.349 -14.078 -2.162 1 95.56 84 LEU A C 1
ATOM 608 O O . LEU A 1 84 ? 1.533 -13.789 -2.344 1 95.56 84 LEU A O 1
ATOM 612 N N . GLY A 1 85 ? -0.521 -13.414 -1.4 1 95.25 85 GLY A N 1
ATOM 613 C CA . GLY A 1 85 ? -0.085 -12.305 -0.566 1 95.25 85 GLY A CA 1
ATOM 614 C C . GLY A 1 85 ? -0.778 -12.266 0.783 1 95.25 85 GLY A C 1
ATOM 615 O O . GLY A 1 85 ? -1.442 -13.227 1.174 1 95.25 85 GLY A O 1
ATOM 616 N N . GLN A 1 86 ? -0.405 -11.273 1.538 1 96.69 86 GLN A N 1
ATOM 617 C CA . GLN A 1 86 ? -1.046 -11 2.82 1 96.69 86 GLN A CA 1
ATOM 618 C C . GLN A 1 86 ? -1.711 -9.625 2.824 1 96.69 86 GLN A C 1
ATOM 620 O O . GLN A 1 86 ? -1.287 -8.727 2.1 1 96.69 86 GLN A O 1
ATOM 625 N N . TRP A 1 87 ? -2.803 -9.586 3.562 1 97.88 87 TRP A N 1
ATOM 626 C CA . TRP A 1 87 ? -3.398 -8.273 3.777 1 97.88 87 TRP A CA 1
ATOM 627 C C . TRP A 1 87 ? -3.795 -8.086 5.238 1 97.88 87 TRP A C 1
ATOM 629 O O . TRP A 1 87 ? -3.951 -9.062 5.977 1 97.88 87 TRP A O 1
ATOM 639 N N . SER A 1 88 ? -3.805 -6.836 5.664 1 97.94 88 SER A N 1
ATOM 640 C CA . SER A 1 88 ? -4.25 -6.457 7.004 1 97.94 88 SER A CA 1
ATOM 641 C C . SER A 1 88 ? -4.797 -5.035 7.023 1 97.94 88 SER A C 1
ATOM 643 O O . SER A 1 88 ? -4.594 -4.273 6.07 1 97.94 88 SER A O 1
ATOM 645 N N . LEU A 1 89 ? -5.59 -4.777 8.094 1 98.44 89 LEU A N 1
ATOM 646 C CA . LEU A 1 89 ? -6.027 -3.404 8.312 1 98.44 89 LEU A CA 1
ATOM 647 C C . LEU A 1 89 ? -5.105 -2.693 9.297 1 98.44 89 LEU A C 1
ATOM 649 O O . LEU A 1 89 ? -4.66 -3.291 10.281 1 98.44 89 LEU A O 1
ATOM 653 N N . ARG A 1 90 ? -4.723 -1.521 9.062 1 97.56 90 ARG A N 1
ATOM 654 C CA . ARG A 1 90 ? -4.105 -0.582 9.992 1 97.56 90 ARG A CA 1
ATOM 655 C C . ARG A 1 90 ? -4.969 0.666 10.164 1 97.56 90 ARG A C 1
ATOM 657 O O . ARG A 1 90 ? -4.812 1.639 9.422 1 97.56 90 ARG A O 1
ATOM 664 N N . GLY A 1 91 ? -5.789 0.591 11.258 1 97.12 91 GLY A N 1
ATOM 665 C CA . GLY A 1 91 ? -6.832 1.603 11.328 1 97.12 91 GLY A CA 1
ATOM 666 C C . GLY A 1 91 ? -7.812 1.523 10.172 1 97.12 91 GLY A C 1
ATOM 667 O O . GLY A 1 91 ? -8.383 0.464 9.906 1 97.12 91 GLY A O 1
ATOM 668 N N . ASP A 1 92 ? -7.773 2.611 9.383 1 98.5 92 ASP A N 1
ATOM 669 C CA . ASP A 1 92 ? -8.734 2.67 8.289 1 98.5 92 ASP A CA 1
ATOM 670 C C . ASP A 1 92 ? -8.047 2.426 6.945 1 98.5 92 ASP A C 1
ATOM 672 O O . ASP A 1 92 ? -8.555 2.834 5.898 1 98.5 92 ASP A O 1
ATOM 676 N N . LEU A 1 93 ? -6.887 1.837 7.027 1 98.62 93 LEU A N 1
ATOM 677 C CA . LEU A 1 93 ? -6.137 1.544 5.812 1 98.62 93 LEU A CA 1
ATOM 678 C C . LEU A 1 93 ? -6.188 0.054 5.488 1 98.62 93 LEU A C 1
ATOM 680 O O . LEU A 1 93 ? -6.105 -0.784 6.387 1 98.62 93 LEU A O 1
ATOM 684 N N . TYR A 1 94 ? -6.355 -0.192 4.16 1 98.69 94 TYR A N 1
ATOM 685 C CA . TYR A 1 94 ? -5.996 -1.503 3.633 1 98.69 94 TYR A CA 1
ATOM 686 C C . TYR A 1 94 ? -4.5 -1.583 3.34 1 98.69 94 TYR A C 1
ATOM 688 O O . TYR A 1 94 ? -3.955 -0.73 2.637 1 98.69 94 TYR A O 1
ATOM 696 N N . CYS A 1 95 ? -3.844 -2.633 3.893 1 98.06 95 CYS A N 1
ATOM 697 C CA . CYS A 1 95 ? -2.43 -2.844 3.604 1 98.06 95 CYS A CA 1
ATOM 698 C C . CYS A 1 95 ? -2.184 -4.25 3.068 1 98.06 95 CYS A C 1
ATOM 700 O O . CYS A 1 95 ? -2.875 -5.195 3.453 1 98.06 95 CYS A O 1
ATOM 702 N N . SER A 1 96 ? -1.192 -4.316 2.094 1 96.31 96 SER A N 1
ATOM 703 C CA . SER A 1 96 ? -0.901 -5.648 1.57 1 96.31 96 SER A CA 1
ATOM 704 C C . SER A 1 96 ? 0.589 -5.82 1.295 1 96.31 96 SER A C 1
ATOM 706 O O . SER A 1 96 ? 1.318 -4.836 1.161 1 96.31 96 SER A O 1
ATOM 708 N N . LEU A 1 97 ? 0.962 -7.012 1.306 1 92.12 97 LEU A N 1
ATOM 709 C CA . LEU A 1 97 ? 2.326 -7.461 1.044 1 92.12 97 LEU A CA 1
ATOM 710 C C . LEU A 1 97 ? 2.336 -8.609 0.037 1 92.12 97 LEU A C 1
ATOM 712 O O . LEU A 1 97 ? 1.544 -9.547 0.15 1 92.12 97 LEU A O 1
ATOM 716 N N . TRP A 1 98 ? 3.234 -8.414 -0.959 1 89.88 98 TRP A N 1
ATOM 717 C CA . TRP A 1 98 ? 3.334 -9.391 -2.037 1 89.88 98 TRP A CA 1
ATOM 718 C C . TRP A 1 98 ? 4.777 -9.836 -2.24 1 89.88 98 TRP A C 1
ATOM 720 O O . TRP A 1 98 ? 5.57 -9.125 -2.865 1 89.88 98 TRP A O 1
ATOM 730 N N . PRO A 1 99 ? 5.086 -11.016 -1.761 1 86.44 99 PRO A N 1
ATOM 731 C CA . PRO A 1 99 ? 6.426 -11.531 -2.055 1 86.44 99 PRO A CA 1
ATOM 732 C C . PRO A 1 99 ? 6.723 -11.578 -3.551 1 86.44 99 PRO A C 1
ATOM 734 O O . PRO A 1 99 ? 5.828 -11.844 -4.355 1 86.44 99 PRO A O 1
ATOM 737 N N . PRO A 1 100 ? 8 -11.219 -4.02 1 82.12 100 PRO A N 1
ATOM 738 C CA . PRO A 1 100 ? 9.172 -11.258 -3.139 1 82.12 100 PRO A CA 1
ATOM 739 C C . PRO A 1 100 ? 9.383 -9.945 -2.389 1 82.12 100 PRO A C 1
ATOM 741 O O . PRO A 1 100 ? 10.289 -9.844 -1.557 1 82.12 100 PRO A O 1
ATOM 744 N N . SER A 1 101 ? 8.5 -9.031 -2.621 1 81.62 101 SER A N 1
ATOM 745 C CA . SER A 1 101 ? 8.695 -7.766 -1.916 1 81.62 101 SER A CA 1
ATOM 746 C C . SER A 1 101 ? 8.453 -7.926 -0.419 1 81.62 101 SER A C 1
ATOM 748 O O . SER A 1 101 ? 7.539 -8.641 -0.006 1 81.62 101 SER A O 1
ATOM 750 N N . ASP A 1 102 ? 9.297 -7.156 0.336 1 81.81 102 ASP A N 1
ATOM 751 C CA . ASP A 1 102 ? 9.086 -7.121 1.778 1 81.81 102 ASP A CA 1
ATOM 752 C C . ASP A 1 102 ? 8.383 -5.828 2.197 1 81.81 102 ASP A C 1
ATOM 754 O O . ASP A 1 102 ? 8.227 -5.562 3.391 1 81.81 102 ASP A O 1
ATOM 758 N N . LEU A 1 103 ? 8 -5.094 1.297 1 87.62 103 LEU A N 1
ATOM 759 C CA . LEU A 1 103 ? 7.391 -3.801 1.595 1 87.62 103 LEU A 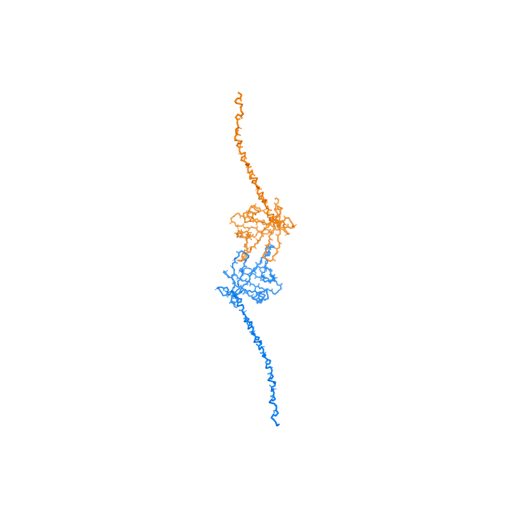CA 1
ATOM 760 C C . LEU A 1 103 ? 5.883 -3.938 1.753 1 87.62 103 LEU A C 1
ATOM 762 O O . LEU A 1 103 ? 5.207 -4.488 0.877 1 87.62 103 LEU A O 1
ATOM 766 N N . TRP A 1 104 ? 5.367 -3.463 2.861 1 93.19 104 TRP A N 1
ATOM 767 C CA . TRP A 1 104 ? 3.928 -3.283 3.018 1 93.19 104 TRP A CA 1
ATOM 768 C C . TRP A 1 104 ? 3.467 -1.986 2.359 1 93.19 104 TRP A C 1
ATOM 770 O O . TRP A 1 104 ? 4.066 -0.929 2.57 1 93.19 104 TRP A O 1
ATOM 780 N N . ALA A 1 105 ? 2.43 -2.115 1.525 1 95.25 105 ALA A N 1
ATOM 781 C CA . ALA A 1 105 ? 1.781 -0.962 0.903 1 95.25 105 ALA A CA 1
ATOM 782 C C . ALA A 1 105 ? 0.382 -0.747 1.472 1 95.25 105 ALA A C 1
ATOM 784 O O . ALA A 1 105 ? -0.359 -1.707 1.694 1 95.25 105 ALA A O 1
ATOM 785 N N . CYS A 1 106 ? 0.042 0.43 1.717 1 97.44 106 CYS A N 1
ATOM 786 C CA . CYS A 1 106 ? -1.247 0.728 2.332 1 97.44 106 CYS A CA 1
ATOM 787 C C . CYS A 1 106 ? -2.033 1.729 1.495 1 97.44 106 CYS A C 1
ATOM 789 O O . CYS A 1 106 ? -1.448 2.508 0.74 1 97.44 106 CYS A O 1
ATOM 791 N N . TYR A 1 107 ? -3.311 1.676 1.644 1 98.06 107 TYR A N 1
ATOM 792 C CA . TYR A 1 107 ? -4.254 2.447 0.843 1 98.06 107 TYR A CA 1
ATOM 793 C C . TYR A 1 107 ? -5.461 2.867 1.676 1 98.06 107 TYR A C 1
ATOM 795 O O . TYR A 1 107 ? -5.918 2.115 2.539 1 98.06 107 TYR A O 1
ATOM 803 N N . THR A 1 108 ? -5.941 4.039 1.319 1 98.12 108 THR A N 1
ATOM 804 C CA . THR A 1 108 ? -7.324 4.297 1.709 1 98.12 108 THR A CA 1
ATOM 805 C C . THR A 1 108 ? -8.289 3.576 0.777 1 98.12 108 THR A C 1
ATOM 807 O O . THR A 1 108 ? -7.938 3.24 -0.356 1 98.12 108 THR A O 1
ATOM 810 N N . VAL A 1 109 ? -9.484 3.334 1.289 1 98.75 109 VAL A N 1
ATOM 811 C CA . VAL A 1 109 ? -10.453 2.555 0.522 1 98.75 109 VAL A CA 1
ATOM 812 C C . VAL A 1 109 ? -11.797 3.279 0.496 1 98.75 109 VAL A C 1
ATOM 814 O O . VAL A 1 109 ? -12.211 3.879 1.494 1 98.75 109 VAL A O 1
ATOM 817 N N . ALA A 1 110 ? -12.414 3.238 -0.64 1 98.81 110 ALA A N 1
ATOM 818 C CA . ALA A 1 110 ? -13.773 3.742 -0.816 1 98.81 110 ALA A CA 1
ATOM 819 C C . ALA A 1 110 ? -14.617 2.762 -1.625 1 98.81 110 ALA A C 1
ATOM 821 O O . ALA A 1 110 ? -14.094 1.817 -2.217 1 98.81 110 ALA A O 1
ATOM 822 N N . SER A 1 111 ? -15.891 2.975 -1.548 1 98.75 111 SER A N 1
ATOM 823 C CA . SER A 1 111 ? -16.797 2.117 -2.299 1 98.75 111 SER A CA 1
ATOM 824 C C . SER A 1 111 ? -18 2.902 -2.824 1 98.75 111 SER A C 1
ATOM 826 O O . SER A 1 111 ? -18.438 3.873 -2.199 1 98.75 111 SER A O 1
ATOM 828 N N . ASP A 1 112 ? -18.5 2.473 -3.922 1 98.31 112 ASP A N 1
ATOM 829 C CA . ASP A 1 112 ? -19.766 3.008 -4.391 1 98.31 112 ASP A CA 1
ATOM 830 C C . ASP A 1 112 ? -20.859 1.937 -4.367 1 98.31 112 ASP A C 1
ATOM 832 O O . ASP A 1 112 ? -21.891 2.072 -5.035 1 98.31 112 ASP A O 1
ATOM 836 N N . GLY A 1 113 ? -20.625 0.896 -3.639 1 97.44 113 GLY A N 1
ATOM 837 C CA . GLY A 1 113 ? -21.578 -0.199 -3.541 1 97.44 113 GLY A CA 1
ATOM 838 C C . GLY A 1 113 ? -21.266 -1.343 -4.488 1 97.44 113 GLY A C 1
ATOM 839 O O . GLY A 1 113 ? -21.344 -2.512 -4.105 1 97.44 113 GLY A O 1
ATOM 840 N N . ASP A 1 114 ? -20.891 -1.03 -5.715 1 97.56 114 ASP A N 1
ATOM 841 C CA . ASP A 1 114 ? -20.594 -2.025 -6.734 1 97.56 114 ASP A CA 1
ATOM 842 C C . ASP A 1 114 ? -19.078 -2.203 -6.895 1 97.56 114 ASP A C 1
ATOM 844 O O . ASP A 1 114 ? -18.609 -3.273 -7.293 1 97.56 114 ASP A O 1
ATOM 848 N N . ARG A 1 115 ? -18.406 -1.121 -6.625 1 98.5 115 ARG A N 1
ATOM 849 C CA . ARG A 1 115 ? -16.953 -1.116 -6.797 1 98.5 115 ARG A CA 1
ATOM 850 C C . ARG A 1 115 ? -16.25 -0.75 -5.496 1 98.5 115 ARG A C 1
ATOM 852 O O . ARG A 1 115 ? -16.844 -0.117 -4.621 1 98.5 115 ARG A O 1
ATOM 859 N N . VAL A 1 116 ? -15.016 -1.269 -5.383 1 98.75 116 VAL A N 1
ATOM 860 C CA . VAL A 1 116 ? -14.086 -0.857 -4.336 1 98.75 116 VAL A CA 1
ATOM 861 C C . VAL A 1 116 ? -12.922 -0.094 -4.953 1 98.75 116 VAL A C 1
ATOM 863 O O . VAL A 1 116 ? -12.328 -0.543 -5.941 1 98.75 116 VAL A O 1
ATOM 86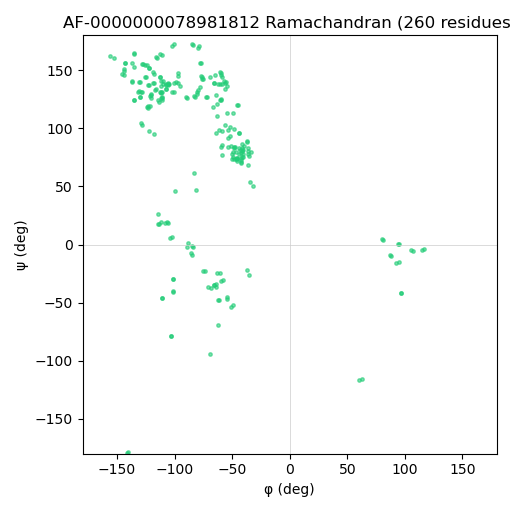6 N N . ARG A 1 117 ? -12.617 1.056 -4.398 1 98.62 117 ARG A N 1
ATOM 867 C CA . ARG A 1 117 ? -11.531 1.917 -4.859 1 98.62 117 ARG A CA 1
ATOM 868 C C . ARG A 1 117 ? -10.398 1.964 -3.844 1 98.62 117 ARG A C 1
ATOM 870 O O . ARG A 1 117 ? -10.617 2.285 -2.674 1 98.62 117 ARG A O 1
ATOM 877 N N . PHE A 1 118 ? -9.203 1.633 -4.289 1 98.25 118 PHE A N 1
ATOM 878 C CA . PHE A 1 118 ? -7.984 1.789 -3.504 1 98.25 118 PHE A CA 1
ATOM 879 C C . PHE A 1 118 ? -7.223 3.037 -3.932 1 98.25 118 PHE A C 1
ATOM 881 O O . PHE A 1 118 ? -6.973 3.24 -5.121 1 98.25 118 PHE A O 1
ATOM 888 N N . VAL A 1 119 ? -6.812 3.861 -2.947 1 97.31 119 VAL A N 1
ATOM 889 C CA . VAL A 1 119 ? -6.074 5.082 -3.248 1 97.31 119 VAL A CA 1
ATOM 890 C C . VAL A 1 119 ? -4.738 5.07 -2.504 1 97.31 119 VAL A C 1
ATOM 892 O O . VAL A 1 119 ? -4.707 5.059 -1.271 1 97.31 119 VAL A O 1
ATOM 895 N N . GLY A 1 120 ? -3.66 5.074 -3.195 1 95.56 120 GLY A N 1
ATOM 896 C CA . GLY A 1 120 ? -2.33 5.066 -2.611 1 95.56 120 GLY A CA 1
ATOM 897 C C . GLY A 1 120 ? -1.892 6.43 -2.109 1 95.56 120 GLY A C 1
ATOM 898 O O . GLY A 1 120 ? -2.537 7.441 -2.396 1 95.56 120 GLY A O 1
ATOM 899 N N . GLN A 1 121 ? -0.786 6.418 -1.408 1 95.31 121 GLN A N 1
ATOM 900 C CA . GLN A 1 121 ? -0.219 7.633 -0.83 1 95.31 121 GLN A CA 1
ATOM 901 C C . GLN A 1 121 ? 0.1 8.664 -1.911 1 95.31 121 GLN A C 1
ATOM 903 O O . GLN A 1 121 ? 0.012 9.867 -1.674 1 95.31 121 GLN A O 1
ATOM 908 N N . GLY A 1 122 ? 0.432 8.203 -3.059 1 95.12 122 GLY A N 1
ATOM 909 C CA . GLY A 1 122 ? 0.75 9.102 -4.156 1 95.12 122 GLY A CA 1
ATOM 910 C C . GLY A 1 122 ? -0.476 9.578 -4.914 1 95.12 122 GLY A C 1
ATOM 911 O O . GLY A 1 122 ? -0.366 10.375 -5.848 1 95.12 122 GLY A O 1
ATOM 912 N N . GLY A 1 123 ? -1.635 9.117 -4.52 1 95.06 123 GLY A N 1
ATOM 913 C CA . GLY A 1 123 ? -2.873 9.523 -5.164 1 95.06 123 GLY A CA 1
ATOM 914 C C . GLY A 1 123 ? -3.316 8.57 -6.262 1 95.06 123 GLY A C 1
ATOM 915 O O . GLY A 1 123 ? -4.363 8.773 -6.883 1 95.06 123 GLY A O 1
ATOM 916 N N . ASP A 1 124 ? -2.605 7.535 -6.512 1 94.25 124 ASP A N 1
ATOM 917 C CA . ASP A 1 124 ? -2.984 6.551 -7.523 1 94.25 124 ASP A CA 1
ATOM 918 C C . ASP A 1 124 ? -4.266 5.82 -7.125 1 94.25 124 ASP A C 1
ATOM 920 O O . ASP A 1 124 ? -4.441 5.453 -5.961 1 94.25 124 ASP A O 1
ATOM 924 N N . ILE A 1 125 ? -5.074 5.66 -8.172 1 95.88 125 ILE A N 1
ATOM 925 C CA . ILE A 1 125 ? -6.379 5.059 -7.934 1 95.88 125 ILE A CA 1
ATOM 926 C C . ILE A 1 125 ? -6.477 3.727 -8.68 1 95.88 125 ILE A C 1
ATOM 928 O O . ILE A 1 125 ? -6.082 3.629 -9.844 1 95.88 125 ILE A O 1
ATOM 932 N N . THR A 1 126 ? -6.965 2.672 -8 1 96.5 126 THR A N 1
ATOM 933 C CA . THR A 1 126 ? -7.305 1.383 -8.586 1 96.5 126 THR A CA 1
ATOM 934 C C . THR A 1 126 ? -8.703 0.945 -8.164 1 96.5 126 THR A C 1
ATOM 936 O O . THR A 1 126 ? -9 0.883 -6.965 1 96.5 126 THR A O 1
ATOM 939 N N . ASP A 1 127 ? -9.445 0.649 -9.164 1 97.5 127 ASP A N 1
ATOM 940 C CA . ASP A 1 127 ? -10.805 0.193 -8.891 1 97.5 127 ASP A CA 1
ATOM 941 C C . ASP A 1 127 ? -10.945 -1.305 -9.148 1 97.5 127 ASP A C 1
ATOM 943 O O . ASP A 1 127 ? -10.406 -1.823 -10.133 1 97.5 127 ASP A O 1
ATOM 947 N N . GLY A 1 128 ? -11.555 -1.984 -8.234 1 98.12 128 GLY A N 1
ATOM 948 C CA . GLY A 1 128 ? -12.055 -3.336 -8.438 1 98.12 128 GLY A CA 1
ATOM 949 C C . GLY A 1 128 ? -13.57 -3.422 -8.406 1 98.12 128 GLY A C 1
ATOM 950 O O . GLY A 1 128 ? -14.219 -2.715 -7.641 1 98.12 128 GLY A O 1
ATOM 951 N N . THR A 1 129 ? -14.102 -4.27 -9.219 1 98.5 129 THR A N 1
ATOM 952 C CA . THR A 1 129 ? -15.531 -4.555 -9.227 1 98.5 129 THR A CA 1
ATOM 953 C C . THR A 1 129 ? -15.812 -5.934 -8.641 1 98.5 129 THR A C 1
ATOM 955 O O . THR A 1 129 ? -15.094 -6.895 -8.93 1 98.5 129 THR A O 1
ATOM 958 N N . TYR A 1 130 ? -16.828 -6.031 -7.844 1 98.62 130 TYR A N 1
ATOM 959 C CA . TYR A 1 130 ? -17.156 -7.34 -7.289 1 98.62 130 TYR A CA 1
ATOM 960 C C . TYR A 1 130 ? -17.469 -8.336 -8.398 1 98.62 130 TYR A C 1
ATOM 962 O O . TYR A 1 130 ? -18.156 -8 -9.367 1 98.62 130 TYR A O 1
ATOM 970 N N . ALA A 1 131 ? -16.906 -9.484 -8.109 1 96.81 131 ALA A N 1
ATOM 971 C CA . ALA A 1 131 ? -17.281 -10.562 -9.016 1 96.81 131 ALA A CA 1
ATOM 972 C C . ALA A 1 131 ? -18.719 -11.016 -8.781 1 96.81 131 ALA A C 1
ATOM 974 O O . ALA A 1 131 ? -19.188 -11.016 -7.645 1 96.81 131 ALA A O 1
ATOM 975 N N . GLU A 1 132 ? -19.578 -11.094 -9.672 1 81.12 132 GLU A N 1
ATOM 976 C CA . GLU A 1 132 ? -20.953 -11.547 -9.539 1 81.12 132 GLU A CA 1
ATOM 977 C C . GLU A 1 132 ? -21.031 -12.914 -8.867 1 81.12 132 GLU A C 1
ATOM 979 O O . GLU A 1 132 ? -20.094 -13.703 -8.953 1 81.12 132 GLU A O 1
ATOM 984 N N . MET B 1 1 ? 40.688 110.5 27.094 1 29.53 1 MET B N 1
ATOM 985 C CA . MET B 1 1 ? 40.469 109.375 28 1 29.53 1 MET B CA 1
ATOM 986 C C . MET B 1 1 ? 39.281 108.5 27.531 1 29.53 1 MET B C 1
ATOM 988 O O . MET B 1 1 ? 38.312 108.312 28.25 1 29.53 1 MET B O 1
ATOM 992 N N . ALA B 1 2 ? 39.125 108.312 26.203 1 41.03 2 ALA B N 1
ATOM 993 C CA . ALA B 1 2 ? 37.938 107.875 25.438 1 41.03 2 ALA B CA 1
ATOM 994 C C . ALA B 1 2 ? 37.812 106.375 25.484 1 41.03 2 ALA B C 1
ATOM 996 O O . ALA B 1 2 ? 38.25 105.625 24.562 1 41.03 2 ALA B O 1
ATOM 997 N N . GLY B 1 3 ? 37.969 105.812 26.766 1 31.39 3 GLY B N 1
ATOM 998 C CA . GLY B 1 3 ? 38.312 104.375 26.766 1 31.39 3 GLY B CA 1
ATOM 999 C C . GLY B 1 3 ? 37.25 103.5 26.141 1 31.39 3 GLY B C 1
ATOM 1000 O O . GLY B 1 3 ? 37.531 102.688 25.297 1 31.39 3 GLY B O 1
ATOM 1001 N N . PRO B 1 4 ? 36.031 103.25 26.672 1 41.25 4 PRO B N 1
ATOM 1002 C CA . PRO B 1 4 ? 35.625 101.875 27.062 1 41.25 4 PRO B CA 1
ATOM 1003 C C . PRO B 1 4 ? 34.75 101.188 26.031 1 41.25 4 PRO B C 1
ATOM 1005 O O . PRO B 1 4 ? 34.188 100.125 26.281 1 41.25 4 PRO B O 1
ATOM 1008 N N . VAL B 1 5 ? 35.125 101.25 24.672 1 40.75 5 VAL B N 1
ATOM 1009 C CA . VAL B 1 5 ? 33.969 100.812 23.859 1 40.75 5 VAL B CA 1
ATOM 1010 C C . VAL B 1 5 ? 33.594 99.375 24.172 1 40.75 5 VAL B C 1
ATOM 1012 O O . VAL B 1 5 ? 34.438 98.625 24.641 1 40.75 5 VAL B O 1
ATOM 1015 N N . GLY B 1 6 ? 32.312 98.938 24.297 1 31.12 6 GLY B N 1
ATOM 1016 C CA . GLY B 1 6 ? 31.297 98.062 24.781 1 31.12 6 GLY B CA 1
ATOM 1017 C C . GLY B 1 6 ? 31.391 96.688 24.172 1 31.12 6 GLY B C 1
ATOM 1018 O O . GLY B 1 6 ? 31.594 95.688 24.875 1 31.12 6 GLY B O 1
ATOM 1019 N N . ALA B 1 7 ? 30.719 96.25 23.094 1 38.06 7 ALA B N 1
ATOM 1020 C CA . ALA B 1 7 ? 29.531 95.375 23.109 1 38.06 7 ALA B CA 1
ATOM 1021 C C . ALA B 1 7 ? 29.828 94 22.469 1 38.06 7 ALA B C 1
ATOM 1023 O O . ALA B 1 7 ? 28.922 93.25 22.156 1 38.06 7 ALA B O 1
ATOM 1024 N N . GLY B 1 8 ? 31.172 93.438 22.438 1 36.09 8 GLY B N 1
ATOM 1025 C CA . GLY B 1 8 ? 31.141 92.5 21.328 1 36.09 8 GLY B CA 1
ATOM 1026 C C . GLY B 1 8 ? 30.234 91.312 21.578 1 36.09 8 GLY B C 1
ATOM 1027 O O . GLY B 1 8 ? 30.125 90.812 22.703 1 36.09 8 GLY B O 1
ATOM 1028 N N . HIS B 1 9 ? 29.078 91 20.781 1 43.22 9 HIS B N 1
ATOM 1029 C CA . HIS B 1 9 ? 27.969 90.062 20.75 1 43.22 9 HIS B CA 1
ATOM 1030 C C . HIS B 1 9 ? 28.484 88.625 20.547 1 43.22 9 HIS B C 1
ATOM 1032 O O . HIS B 1 9 ? 29.234 88.375 19.609 1 43.22 9 HIS B O 1
ATOM 1038 N N . ARG B 1 10 ? 28.672 87.812 21.641 1 42.78 10 ARG B N 1
ATOM 1039 C CA . ARG B 1 10 ? 29.172 86.438 21.609 1 42.78 10 ARG B CA 1
ATOM 1040 C C . ARG B 1 10 ? 28.234 85.5 20.844 1 42.78 10 ARG B C 1
ATOM 1042 O O . ARG B 1 10 ? 27.031 85.438 21.156 1 42.78 10 ARG B O 1
ATOM 1049 N N . PRO B 1 11 ? 28.531 84.938 19.641 1 42.06 11 PRO B N 1
ATOM 1050 C CA . PRO B 1 11 ? 27.656 84.062 18.859 1 42.06 11 PRO B CA 1
ATOM 1051 C C . PRO B 1 11 ? 27.328 82.75 19.562 1 42.06 11 PRO B C 1
ATOM 1053 O O . PRO B 1 11 ? 28.125 82.312 20.391 1 42.06 11 PRO B O 1
ATOM 1056 N N . SER B 1 12 ? 26.031 82.375 19.844 1 39.97 12 SER B N 1
ATOM 1057 C CA . SER B 1 12 ? 25.391 81.25 20.469 1 39.97 12 SER B CA 1
ATOM 1058 C C . SER B 1 12 ? 25.734 79.938 19.734 1 39.97 12 SER B C 1
ATOM 1060 O O . SER B 1 12 ? 25.625 79.875 18.516 1 39.97 12 SER B O 1
ATOM 1062 N N . ARG B 1 13 ? 26.75 79.125 20.219 1 39.62 13 ARG B N 1
ATOM 1063 C CA . ARG B 1 13 ? 27.141 77.812 19.734 1 39.62 13 ARG B CA 1
ATOM 1064 C C . ARG B 1 13 ? 25.938 76.875 19.656 1 39.62 13 ARG B C 1
ATOM 1066 O O . ARG B 1 13 ? 25.188 76.75 20.625 1 39.62 13 ARG B O 1
ATOM 1073 N N . ILE B 1 14 ? 25.344 76.625 18.469 1 42.31 14 ILE B N 1
ATOM 1074 C CA . ILE B 1 14 ? 24.297 75.688 18.109 1 42.31 14 ILE B CA 1
ATOM 1075 C C . ILE B 1 14 ? 24.703 74.25 18.562 1 42.31 14 ILE B C 1
ATOM 1077 O O . ILE B 1 14 ? 25.781 73.75 18.203 1 42.31 14 ILE B O 1
ATOM 1081 N N . ALA B 1 15 ? 24.234 73.75 19.703 1 45.91 15 ALA B N 1
ATOM 1082 C CA . ALA B 1 15 ? 24.375 72.375 20.281 1 45.91 15 ALA B CA 1
ATOM 1083 C C . ALA B 1 15 ? 23.922 71.312 19.281 1 45.91 15 ALA B C 1
ATOM 1085 O O . ALA B 1 15 ? 22.797 71.375 18.797 1 45.91 15 ALA B O 1
ATOM 1086 N N . GLY B 1 16 ? 24.781 70.875 18.359 1 34.81 16 GLY B N 1
ATOM 1087 C CA . GLY B 1 16 ? 24.469 69.812 17.438 1 34.81 16 GLY B CA 1
ATOM 1088 C C . GLY B 1 16 ? 23.953 68.562 18.141 1 34.81 16 GLY B C 1
ATOM 1089 O O . GLY B 1 16 ? 24.531 68.125 19.141 1 34.81 16 GLY B O 1
ATOM 1090 N N . GLN B 1 17 ? 22.609 68.312 18.344 1 42.31 17 GLN B N 1
ATOM 1091 C CA . GLN B 1 17 ? 21.938 67.125 18.828 1 42.31 17 GLN B CA 1
ATOM 1092 C C . GLN B 1 17 ? 22.391 65.875 18.078 1 42.31 17 GLN B C 1
ATOM 1094 O O . GLN B 1 17 ? 22.25 65.812 16.859 1 42.31 17 GLN B O 1
ATOM 1099 N N . GLY B 1 18 ? 23.625 65.438 18.391 1 40 18 GLY B N 1
ATOM 1100 C CA . GLY B 1 18 ? 24.047 64.188 17.812 1 40 18 GLY B CA 1
ATOM 1101 C C . GLY B 1 18 ? 22.984 63.094 17.969 1 40 18 GLY B C 1
ATOM 1102 O O . GLY B 1 18 ? 22.547 62.781 19.078 1 40 18 GLY B O 1
ATOM 1103 N N . ARG B 1 19 ? 21.953 63 17.062 1 43.88 19 ARG B N 1
ATOM 1104 C CA . ARG B 1 19 ? 21 61.875 17 1 43.88 19 ARG B CA 1
ATOM 1105 C C . ARG B 1 19 ? 21.734 60.531 16.984 1 43.88 19 ARG B C 1
ATOM 1107 O O . ARG B 1 19 ? 22.5 60.25 16.047 1 43.88 19 ARG B O 1
ATOM 1114 N N . SER B 1 20 ? 22.203 60.094 18.156 1 46.84 20 SER B N 1
ATOM 1115 C CA . SER B 1 20 ? 22.672 58.719 18.234 1 46.84 20 SER B CA 1
ATOM 1116 C C . SER B 1 20 ? 21.688 57.75 17.578 1 46.84 20 SER B C 1
ATOM 1118 O O . SER B 1 20 ? 20.516 57.688 17.938 1 46.84 20 SER B O 1
ATOM 1120 N N . GLY B 1 21 ? 21.641 57.719 16.219 1 40.19 21 GLY B N 1
ATOM 1121 C CA . GLY B 1 21 ? 20.906 56.656 15.547 1 40.19 21 GLY B CA 1
ATOM 1122 C C . GLY B 1 21 ? 21.094 55.312 16.203 1 40.19 21 GLY B C 1
ATOM 1123 O O . GLY B 1 21 ? 22.203 54.781 16.281 1 40.19 21 GLY B O 1
ATOM 1124 N N . ASN B 1 22 ? 20.375 55.094 17.344 1 41.94 22 ASN B N 1
ATOM 1125 C CA . ASN B 1 22 ? 20.297 53.719 17.875 1 41.94 22 ASN B CA 1
ATOM 1126 C C . ASN B 1 22 ? 20.078 52.719 16.75 1 41.94 22 ASN B C 1
ATOM 1128 O O . ASN B 1 22 ? 19.062 52.75 16.047 1 41.94 22 ASN B O 1
ATOM 1132 N N . MET B 1 23 ? 21.094 52.531 15.945 1 41.53 23 MET B N 1
ATOM 1133 C CA . MET B 1 23 ? 20.984 51.375 15.062 1 41.53 23 MET B CA 1
ATOM 1134 C C . MET B 1 23 ? 20.281 50.219 15.766 1 41.53 23 MET B C 1
ATOM 1136 O O . MET B 1 23 ? 20.75 49.75 16.812 1 41.53 23 MET B O 1
ATOM 1140 N N . ARG B 1 24 ? 18.922 50.281 15.812 1 46.25 24 ARG B N 1
ATOM 1141 C CA . ARG B 1 24 ? 18.172 49.062 16.156 1 46.25 24 ARG B CA 1
ATOM 1142 C C . ARG B 1 24 ? 18.828 47.812 15.578 1 46.25 24 ARG B C 1
ATOM 1144 O O . ARG B 1 24 ? 18.938 47.688 14.359 1 46.25 24 ARG B O 1
ATOM 1151 N N . ARG B 1 25 ? 19.797 47.312 16.25 1 49.44 25 ARG B N 1
ATOM 1152 C CA . ARG B 1 25 ? 20.297 46 15.977 1 49.44 25 ARG B CA 1
ATOM 1153 C C . ARG B 1 25 ? 19.172 45 15.719 1 49.44 25 ARG B C 1
ATOM 1155 O O . ARG B 1 25 ? 18.328 44.781 16.594 1 49.44 25 ARG B O 1
ATOM 1162 N N . PHE B 1 26 ? 18.547 45.062 14.555 1 46.09 26 PHE B N 1
ATOM 1163 C CA . PHE B 1 26 ? 17.672 43.969 14.18 1 46.09 26 PHE B CA 1
ATOM 1164 C C . PHE B 1 26 ? 18.328 42.625 14.5 1 46.09 26 PHE B C 1
ATOM 1166 O O . PHE B 1 26 ? 19.344 42.25 13.883 1 46.09 26 PHE B O 1
ATOM 1173 N N . ALA B 1 27 ? 18.312 42.25 15.734 1 45.72 27 ALA B N 1
ATOM 1174 C CA . ALA B 1 27 ? 18.703 40.875 16.031 1 45.72 27 ALA B CA 1
ATOM 1175 C C . ALA B 1 27 ? 18 39.875 15.102 1 45.72 27 ALA B C 1
ATOM 1177 O O . ALA B 1 27 ? 16.781 39.781 15.109 1 45.72 27 ALA B O 1
ATOM 1178 N N . LEU B 1 28 ? 18.516 39.656 13.938 1 46.47 28 LEU B N 1
ATOM 1179 C CA . LEU B 1 28 ? 18.062 38.531 13.102 1 46.47 28 LEU B CA 1
ATOM 1180 C C . LEU B 1 28 ? 17.844 37.281 13.93 1 46.47 28 LEU B C 1
ATOM 1182 O O . LEU B 1 28 ? 18.797 36.719 14.469 1 46.47 28 LEU B O 1
ATOM 1186 N N . ILE B 1 29 ? 16.75 37.219 14.688 1 45.25 29 ILE B N 1
ATOM 1187 C CA . ILE B 1 29 ? 16.391 35.938 15.305 1 45.25 29 ILE B CA 1
ATOM 1188 C C . ILE B 1 29 ? 16.438 34.844 14.266 1 45.25 29 ILE B C 1
ATOM 1190 O O . ILE B 1 29 ? 15.633 34.812 13.336 1 45.25 29 ILE B O 1
ATOM 1194 N N . LEU B 1 30 ? 17.594 34.281 13.969 1 45.66 30 LEU B N 1
ATOM 1195 C CA . LEU B 1 30 ? 17.641 33.031 13.25 1 45.66 30 LEU B CA 1
ATOM 1196 C C . LEU B 1 30 ? 16.656 32.031 13.852 1 45.66 30 LEU B C 1
ATOM 1198 O O . LEU B 1 30 ? 16.844 31.578 14.984 1 45.66 30 LEU B O 1
ATOM 1202 N N . ALA B 1 31 ? 15.375 32.125 13.547 1 44.72 31 ALA B N 1
ATOM 1203 C CA . ALA B 1 31 ? 14.422 31.062 13.875 1 44.72 31 ALA B CA 1
ATOM 1204 C C . ALA B 1 31 ? 15.008 29.672 13.609 1 44.72 31 ALA B C 1
ATOM 1206 O O . ALA B 1 31 ? 15.266 29.312 12.461 1 44.72 31 ALA B O 1
ATOM 1207 N N . ALA B 1 32 ? 15.781 29.094 14.492 1 46.31 32 ALA B N 1
ATOM 1208 C CA . ALA B 1 32 ? 16.188 27.688 14.438 1 46.31 32 ALA B CA 1
ATOM 1209 C C . ALA B 1 32 ? 15.016 26.781 14.07 1 46.31 32 ALA B C 1
ATOM 1211 O O . ALA B 1 32 ? 14.07 26.641 14.852 1 46.31 32 ALA B O 1
ATOM 1212 N N . VAL B 1 33 ? 14.672 26.656 12.82 1 45.59 33 VAL B N 1
ATOM 1213 C CA . VAL B 1 33 ? 13.773 25.594 12.383 1 45.59 33 VAL B CA 1
ATOM 1214 C C . VAL B 1 33 ? 14.18 24.281 13.039 1 45.59 33 VAL B C 1
ATOM 1216 O O . VAL B 1 33 ? 15.328 23.844 12.898 1 45.59 33 VAL B O 1
ATOM 1219 N N . PRO B 1 34 ? 13.586 23.875 14.125 1 42.75 34 PRO B N 1
ATOM 1220 C CA . PRO B 1 34 ? 13.914 22.547 14.648 1 42.75 34 PRO B CA 1
ATOM 1221 C C . PRO B 1 34 ? 14.07 21.5 13.547 1 42.75 34 PRO B C 1
ATOM 1223 O O . PRO B 1 34 ? 13.133 21.266 12.773 1 42.75 34 PRO B O 1
ATOM 1226 N N . THR B 1 35 ? 15.266 21.359 12.914 1 44.56 35 THR B N 1
ATOM 1227 C CA . THR B 1 35 ? 15.5 20.156 12.133 1 44.56 35 THR B CA 1
ATOM 1228 C C . THR B 1 35 ? 15.078 18.906 12.914 1 44.56 35 THR B C 1
ATOM 1230 O O . THR B 1 35 ? 15.602 18.656 14 1 44.56 35 THR B O 1
ATOM 1233 N N . TRP B 1 36 ? 13.875 18.672 13.055 1 42.62 36 TRP B N 1
ATOM 1234 C CA . TRP B 1 36 ? 13.516 17.359 13.602 1 42.62 36 TRP B CA 1
ATOM 1235 C C . TRP B 1 36 ? 14.531 16.297 13.18 1 42.62 36 TRP B C 1
ATOM 1237 O O . TRP B 1 36 ? 14.5 15.812 12.047 1 42.62 36 TRP B O 1
ATOM 1247 N N . ALA B 1 37 ? 15.836 16.578 13.383 1 46.69 37 ALA B N 1
ATOM 1248 C CA . ALA B 1 37 ? 16.719 15.422 13.297 1 46.69 37 ALA B CA 1
ATOM 1249 C C . ALA B 1 37 ? 16.062 14.172 13.891 1 46.69 37 ALA B C 1
ATOM 1251 O O . ALA B 1 37 ? 15.641 14.18 15.047 1 46.69 37 ALA B O 1
ATOM 1252 N N . VAL B 1 38 ? 15.328 13.422 13.125 1 51.47 38 VAL B N 1
ATOM 1253 C CA . VAL B 1 38 ? 14.703 12.18 13.562 1 51.47 38 VAL B CA 1
ATOM 1254 C C . VAL B 1 38 ? 15.711 11.344 14.359 1 51.47 38 VAL B C 1
ATOM 1256 O O . VAL B 1 38 ? 16.906 11.336 14.047 1 51.47 38 VAL B O 1
ATOM 1259 N N . ALA B 1 39 ? 15.531 10.992 15.57 1 60.5 39 ALA B N 1
ATOM 1260 C CA . ALA B 1 39 ? 16.203 10.328 16.672 1 60.5 39 ALA B CA 1
ATOM 1261 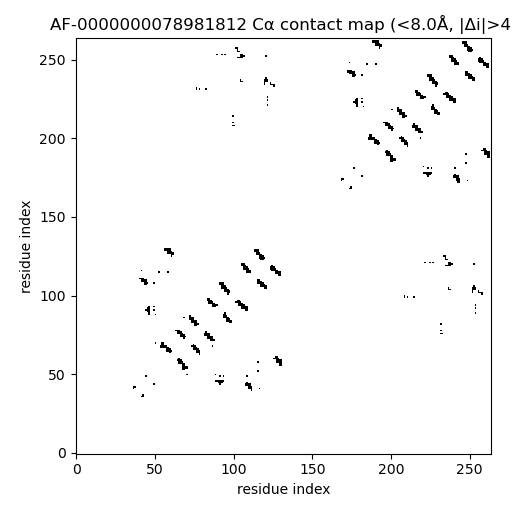C C . ALA B 1 39 ? 17.094 9.195 16.172 1 60.5 39 ALA B C 1
ATOM 1263 O O . ALA B 1 39 ? 18.156 8.938 16.734 1 60.5 39 ALA B O 1
ATOM 1264 N N . ASP B 1 40 ? 16.906 8.461 14.945 1 83 40 ASP B N 1
ATOM 1265 C CA . ASP B 1 40 ? 17.688 7.277 14.633 1 83 40 ASP B CA 1
ATOM 1266 C C . ASP B 1 40 ? 18.688 7.562 13.516 1 83 40 ASP B C 1
ATOM 1268 O O . ASP B 1 40 ? 19.203 6.637 12.891 1 83 40 ASP B O 1
ATOM 1272 N N . GLY B 1 41 ? 19.016 8.789 13.234 1 93.69 41 GLY B N 1
ATOM 1273 C CA . GLY B 1 41 ? 20.047 9.164 12.273 1 93.69 41 GLY B CA 1
ATOM 1274 C C . GLY B 1 41 ? 19.531 9.273 10.852 1 93.69 41 GLY B C 1
ATOM 1275 O O . GLY B 1 41 ? 20.25 9.727 9.961 1 93.69 41 GLY B O 1
ATOM 1276 N N . PHE B 1 42 ? 18.375 8.891 10.562 1 97.56 42 PHE B N 1
ATOM 1277 C CA . PHE B 1 42 ? 17.812 8.961 9.219 1 97.56 42 PHE B CA 1
ATOM 1278 C C . PHE B 1 42 ? 17.328 10.367 8.914 1 97.56 42 PHE B C 1
ATOM 1280 O O . PHE B 1 42 ? 16.594 10.969 9.711 1 97.56 42 PHE B O 1
ATOM 1287 N N . MET B 1 43 ? 17.688 10.859 7.758 1 98.12 43 MET B N 1
ATOM 1288 C CA . MET B 1 43 ? 17.203 12.148 7.266 1 98.12 43 MET B CA 1
ATOM 1289 C C . MET B 1 43 ? 16.266 11.961 6.074 1 98.12 43 MET B C 1
ATOM 1291 O O . MET B 1 43 ? 16.578 11.211 5.152 1 98.12 43 MET B O 1
ATOM 1295 N N . PRO B 1 44 ? 15.102 12.633 6.141 1 98.44 44 PRO B N 1
ATOM 1296 C CA . PRO B 1 44 ? 14.203 12.523 4.992 1 98.44 44 PRO B CA 1
ATOM 1297 C C . PRO B 1 44 ? 14.844 13.008 3.691 1 98.44 44 PRO B C 1
ATOM 1299 O O . PRO B 1 44 ? 15.594 13.984 3.691 1 98.44 44 PRO B O 1
ATOM 1302 N N . LEU B 1 45 ? 14.477 12.312 2.613 1 98.88 45 LEU B N 1
ATOM 1303 C CA . LEU B 1 45 ? 14.977 12.695 1.297 1 98.88 45 LEU B CA 1
ATOM 1304 C C . LEU B 1 45 ? 13.859 13.281 0.44 1 98.88 45 LEU B C 1
ATOM 1306 O O . LEU B 1 45 ? 12.727 12.805 0.473 1 98.88 45 LEU B O 1
ATOM 1310 N N . ALA B 1 46 ? 14.258 14.344 -0.307 1 98.5 46 ALA B N 1
ATOM 1311 C CA . ALA B 1 46 ? 13.375 14.883 -1.341 1 98.5 46 ALA B CA 1
ATOM 1312 C C . ALA B 1 46 ? 13.523 14.102 -2.646 1 98.5 46 ALA B C 1
ATOM 1314 O O . ALA B 1 46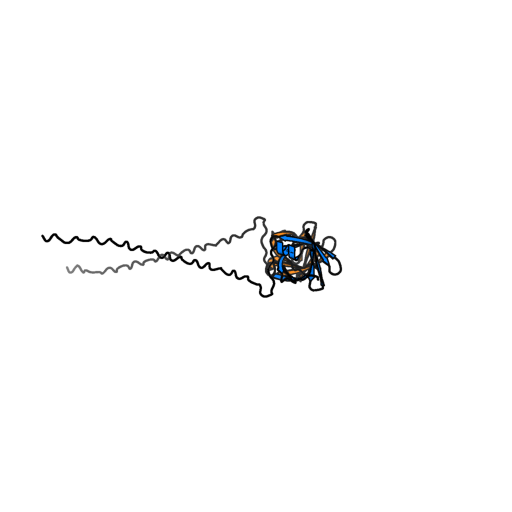 ? 14.422 13.273 -2.781 1 98.5 46 ALA B O 1
ATOM 1315 N N . GLY B 1 47 ? 12.617 14.414 -3.625 1 98.31 47 GLY B N 1
ATOM 1316 C CA . GLY B 1 47 ? 12.555 13.68 -4.875 1 98.31 47 GLY B CA 1
ATOM 1317 C C . GLY B 1 47 ? 13.906 13.523 -5.551 1 98.31 47 GLY B C 1
ATOM 1318 O O . GLY B 1 47 ? 14.32 12.406 -5.867 1 98.31 47 GLY B O 1
ATOM 1319 N N . ASP B 1 48 ? 14.664 14.602 -5.758 1 98.19 48 ASP B N 1
ATOM 1320 C CA . ASP B 1 48 ? 15.953 14.547 -6.43 1 98.19 48 ASP B CA 1
ATOM 1321 C C . ASP B 1 48 ? 16.969 13.75 -5.605 1 98.19 48 ASP B C 1
ATOM 1323 O O . ASP B 1 48 ? 17.828 13.07 -6.164 1 98.19 48 ASP B O 1
ATOM 1327 N N . GLU B 1 49 ? 16.844 13.883 -4.316 1 98.81 49 GLU B N 1
ATOM 1328 C CA . GLU B 1 49 ? 17.75 13.141 -3.439 1 98.81 49 GLU B CA 1
ATOM 1329 C C . GLU B 1 49 ? 17.422 11.648 -3.467 1 98.81 49 GLU B C 1
ATOM 1331 O O . GLU B 1 49 ? 18.328 10.812 -3.375 1 98.81 49 GLU B O 1
ATOM 1336 N N . ILE B 1 50 ? 16.156 11.305 -3.562 1 98.94 50 ILE B N 1
ATOM 1337 C CA . ILE B 1 50 ? 15.773 9.906 -3.686 1 98.94 50 ILE B CA 1
ATOM 1338 C C . ILE B 1 50 ? 16.344 9.32 -4.973 1 98.94 50 ILE B C 1
ATOM 1340 O O . ILE B 1 50 ? 16.906 8.219 -4.965 1 98.94 50 ILE B O 1
ATOM 1344 N N . ARG B 1 51 ? 16.141 10.07 -6.047 1 98.88 51 ARG B N 1
ATOM 1345 C CA . ARG B 1 51 ? 16.672 9.617 -7.324 1 98.88 51 ARG B CA 1
ATOM 1346 C C . ARG B 1 51 ? 18.172 9.336 -7.215 1 98.88 51 ARG B C 1
ATOM 1348 O O . ARG B 1 51 ? 18.641 8.281 -7.652 1 98.88 51 ARG B O 1
ATOM 1355 N N . ALA B 1 52 ? 18.938 10.258 -6.613 1 98.75 52 ALA B N 1
ATOM 1356 C CA . ALA B 1 52 ? 20.391 10.109 -6.473 1 98.75 52 ALA B CA 1
ATOM 1357 C C . ALA B 1 52 ? 20.734 8.914 -5.594 1 98.75 52 ALA B C 1
ATOM 1359 O O . ALA B 1 52 ? 21.75 8.242 -5.82 1 98.75 52 ALA B O 1
ATOM 1360 N N . ALA B 1 53 ? 19.906 8.664 -4.625 1 98.81 53 ALA B N 1
ATOM 1361 C CA . ALA B 1 53 ? 20.172 7.594 -3.662 1 98.81 53 ALA B CA 1
ATOM 1362 C C . ALA B 1 53 ? 19.906 6.227 -4.285 1 98.81 53 ALA B C 1
ATOM 1364 O O . ALA B 1 53 ? 20.469 5.219 -3.846 1 98.81 53 ALA B O 1
ATOM 1365 N N . LEU B 1 54 ? 19.078 6.191 -5.34 1 98.81 54 LEU B N 1
ATOM 1366 C CA . LEU B 1 54 ? 18.625 4.883 -5.797 1 98.81 54 LEU B CA 1
ATOM 1367 C C . LEU B 1 54 ? 19.219 4.543 -7.156 1 98.81 54 LEU B C 1
ATOM 1369 O O . LEU B 1 54 ? 19.656 3.412 -7.379 1 98.81 54 LEU B O 1
ATOM 1373 N N . VAL B 1 55 ? 19.219 5.449 -8.125 1 98.88 55 VAL B N 1
ATOM 1374 C CA . VAL B 1 55 ? 19.578 5.156 -9.508 1 98.88 55 VAL B CA 1
ATOM 1375 C C . VAL B 1 55 ? 21 4.621 -9.578 1 98.88 55 VAL B C 1
ATOM 1377 O O . VAL B 1 55 ? 21.938 5.258 -9.078 1 98.88 55 VAL B O 1
ATOM 1380 N N . GLY B 1 56 ? 21.109 3.512 -10.164 1 98.69 56 GLY B N 1
ATOM 1381 C CA . GLY B 1 56 ? 22.422 2.928 -10.383 1 98.69 56 GLY B CA 1
ATOM 1382 C C . GLY B 1 56 ? 22.969 2.227 -9.148 1 98.69 56 GLY B C 1
ATOM 1383 O O . GLY B 1 56 ? 24.094 1.735 -9.164 1 98.69 56 GLY B O 1
ATOM 1384 N N . ARG B 1 57 ? 22.203 2.121 -8.078 1 98.69 57 ARG B N 1
ATOM 1385 C CA . ARG B 1 57 ? 22.625 1.463 -6.852 1 98.69 57 ARG B CA 1
ATOM 1386 C C . ARG B 1 57 ? 21.828 0.187 -6.602 1 98.69 57 ARG B C 1
ATOM 1388 O O . ARG B 1 57 ? 20.859 -0.094 -7.312 1 98.69 57 ARG B O 1
ATOM 1395 N N . VAL B 1 58 ? 22.406 -0.588 -5.699 1 98.69 58 VAL B N 1
ATOM 1396 C CA . VAL B 1 58 ? 21.75 -1.821 -5.281 1 98.69 58 VAL B CA 1
ATOM 1397 C C . VAL B 1 58 ? 21.5 -1.795 -3.773 1 98.69 58 VAL B C 1
ATOM 1399 O O . VAL B 1 58 ? 22.422 -1.511 -2.996 1 98.69 58 VAL B O 1
ATOM 1402 N N . LEU B 1 59 ? 20.281 -2.047 -3.434 1 98.56 59 LEU B N 1
ATOM 1403 C CA . LEU B 1 59 ? 19.938 -2.213 -2.023 1 98.56 59 LEU B CA 1
ATOM 1404 C C . LEU B 1 59 ? 19.812 -3.689 -1.665 1 98.56 59 LEU B C 1
ATOM 1406 O O . LEU B 1 59 ? 19.297 -4.48 -2.453 1 98.56 59 LEU B O 1
ATOM 1410 N N . VAL B 1 60 ? 20.344 -4.035 -0.466 1 98.25 60 VAL B N 1
ATOM 1411 C CA . VAL B 1 60 ? 20.188 -5.359 0.124 1 98.25 60 VAL B CA 1
ATOM 1412 C C . VAL B 1 60 ? 19.281 -5.273 1.352 1 98.25 60 VAL B C 1
ATOM 1414 O O . VAL B 1 60 ? 19.516 -4.453 2.244 1 98.25 60 VAL B O 1
ATOM 1417 N N . TYR B 1 61 ? 18.281 -6.121 1.311 1 97.06 61 TYR B N 1
ATOM 1418 C CA . TYR B 1 61 ? 17.312 -6.105 2.398 1 97.06 61 TYR B CA 1
ATOM 1419 C C . TYR B 1 61 ? 17.562 -7.258 3.365 1 97.06 61 TYR B C 1
ATOM 1421 O O . TYR B 1 61 ? 18.422 -8.109 3.121 1 97.06 61 TYR B O 1
ATOM 1429 N N . GLU B 1 62 ? 16.766 -7.098 4.48 1 93.62 62 GLU B N 1
ATOM 1430 C CA . GLU B 1 62 ? 16.797 -8.234 5.395 1 93.62 62 GLU B CA 1
ATOM 1431 C C . GLU B 1 62 ? 16.438 -9.531 4.672 1 93.62 62 GLU B C 1
ATOM 1433 O O . GLU B 1 62 ? 15.516 -9.562 3.854 1 93.62 62 GLU B O 1
ATOM 1438 N N . GLY B 1 63 ? 17.188 -10.625 4.938 1 93.19 63 GLY B N 1
ATOM 1439 C CA . GLY B 1 63 ? 16.953 -11.883 4.258 1 93.19 63 GLY B CA 1
ATOM 1440 C C . GLY B 1 63 ? 17.797 -12.055 3.002 1 93.19 63 GLY B C 1
ATOM 1441 O O . GLY B 1 63 ? 17.828 -13.133 2.41 1 93.19 63 GLY B O 1
ATOM 1442 N N . GLY B 1 64 ? 18.375 -10.961 2.498 1 95.19 64 GLY B N 1
ATOM 1443 C CA . GLY B 1 64 ? 19.375 -11.086 1.454 1 95.19 64 GLY B CA 1
ATOM 1444 C C . GLY B 1 64 ? 18.875 -10.656 0.089 1 95.19 64 GLY B C 1
ATOM 1445 O O . GLY B 1 64 ? 19.656 -10.586 -0.869 1 95.19 64 GLY B O 1
ATOM 1446 N N . ALA B 1 65 ? 17.625 -10.328 -0.061 1 96.06 65 ALA B N 1
ATOM 1447 C CA . ALA B 1 65 ? 17.109 -9.867 -1.346 1 96.06 65 ALA B CA 1
ATOM 1448 C C . ALA B 1 65 ? 17.828 -8.609 -1.817 1 96.06 65 ALA B C 1
ATOM 1450 O O . ALA B 1 65 ? 18.219 -7.773 -1.003 1 96.06 65 ALA B O 1
ATOM 1451 N N . ARG B 1 66 ? 17.953 -8.5 -3.131 1 97.81 66 ARG B N 1
ATOM 1452 C CA . ARG B 1 66 ? 18.625 -7.359 -3.742 1 97.81 66 ARG B CA 1
ATOM 1453 C C . ARG B 1 66 ? 17.703 -6.629 -4.715 1 97.81 66 ARG B C 1
ATOM 1455 O O . ARG B 1 66 ? 16.953 -7.262 -5.449 1 97.81 66 ARG B O 1
ATOM 1462 N N . GLN B 1 67 ? 17.75 -5.332 -4.629 1 97.88 67 GLN B N 1
ATOM 1463 C CA . GLN B 1 67 ? 16.938 -4.535 -5.551 1 97.88 67 GLN B CA 1
ATOM 1464 C C . GLN B 1 67 ? 17.797 -3.477 -6.246 1 97.88 67 GLN B C 1
ATOM 1466 O O . GLN B 1 67 ? 18.578 -2.775 -5.602 1 97.88 67 GLN B O 1
ATOM 1471 N N . SER B 1 68 ? 17.703 -3.361 -7.566 1 98.62 68 SER B N 1
ATOM 1472 C CA . SER B 1 68 ? 18.375 -2.334 -8.352 1 98.62 68 SER B CA 1
ATOM 1473 C C . SER B 1 68 ? 17.375 -1.398 -9.016 1 98.62 68 SER B C 1
ATOM 1475 O O . SER B 1 68 ? 16.203 -1.743 -9.164 1 98.62 68 SER B O 1
ATOM 1477 N N . PHE B 1 69 ? 17.828 -0.303 -9.375 1 98.75 69 PHE B N 1
ATOM 1478 C CA . PHE B 1 69 ? 16.984 0.769 -9.883 1 98.75 69 PHE B CA 1
ATOM 1479 C C . PHE B 1 69 ? 17.594 1.399 -11.125 1 98.75 69 PHE B C 1
ATOM 1481 O O . PHE B 1 69 ? 18.719 1.907 -11.086 1 98.75 69 PHE B O 1
ATOM 1488 N N . ASP B 1 70 ? 16.797 1.396 -12.188 1 98.75 70 ASP B N 1
ATOM 1489 C CA . ASP B 1 70 ? 17.219 2.023 -13.438 1 98.75 70 ASP B CA 1
ATOM 1490 C C . ASP B 1 70 ? 16.656 3.438 -13.555 1 98.75 70 ASP B C 1
ATOM 1492 O O . ASP B 1 70 ? 15.523 3.699 -13.141 1 98.75 70 ASP B O 1
ATOM 1496 N N . ALA B 1 71 ? 17.391 4.305 -14.18 1 98.5 71 ALA B N 1
ATOM 1497 C CA . ALA B 1 71 ? 16.984 5.703 -14.312 1 98.5 71 ALA B CA 1
ATOM 1498 C C . ALA B 1 71 ? 15.695 5.836 -15.117 1 98.5 71 ALA B C 1
ATOM 1500 O O . ALA B 1 71 ? 14.938 6.789 -14.93 1 98.5 71 ALA B O 1
ATOM 1501 N N . SER B 1 72 ? 15.422 4.883 -15.945 1 98.5 72 SER B N 1
ATOM 1502 C CA . SER B 1 72 ? 14.258 4.957 -16.828 1 98.5 72 SER B CA 1
ATOM 1503 C C . SER B 1 72 ? 13 4.461 -16.109 1 98.5 72 SER B C 1
ATOM 1505 O O . SER B 1 72 ? 11.906 4.496 -16.672 1 98.5 72 SER B O 1
ATOM 1507 N N . GLY B 1 73 ? 13.172 3.902 -14.945 1 98.5 73 GLY B N 1
ATOM 1508 C CA . GLY B 1 73 ? 12 3.551 -14.164 1 98.5 73 GLY B CA 1
ATOM 1509 C C . GLY B 1 73 ? 11.859 2.059 -13.93 1 98.5 73 GLY B C 1
ATOM 1510 O O . GLY B 1 73 ? 10.938 1.616 -13.234 1 98.5 73 GLY B O 1
ATOM 1511 N N . GLY B 1 74 ? 12.75 1.301 -14.523 1 98.38 74 GLY B N 1
ATOM 1512 C CA . GLY B 1 74 ? 12.758 -0.123 -14.227 1 98.38 74 GLY B CA 1
ATOM 1513 C C . GLY B 1 74 ? 13.383 -0.456 -12.891 1 98.38 74 GLY B C 1
ATOM 1514 O O . GLY B 1 74 ? 14.32 0.214 -12.453 1 98.38 74 GLY B O 1
ATOM 1515 N N . THR B 1 75 ? 12.867 -1.47 -12.195 1 97.81 75 THR B N 1
ATOM 1516 C CA . THR B 1 75 ? 13.477 -2.002 -10.984 1 97.81 75 THR B CA 1
ATOM 1517 C C . THR B 1 75 ? 13.438 -3.527 -10.984 1 97.81 75 THR B C 1
ATOM 1519 O O . THR B 1 75 ? 12.477 -4.129 -11.477 1 97.81 75 THR B O 1
ATOM 1522 N N . VAL B 1 76 ? 14.547 -4.07 -10.523 1 97.81 76 VAL B N 1
ATOM 1523 C CA . VAL B 1 76 ? 14.68 -5.523 -10.492 1 97.81 76 VAL B CA 1
ATOM 1524 C C . VAL B 1 76 ? 14.914 -5.988 -9.055 1 97.81 76 VAL B C 1
ATOM 1526 O O . VAL B 1 76 ? 15.742 -5.426 -8.336 1 97.81 76 VAL B O 1
ATOM 1529 N N . TYR B 1 77 ? 14.117 -6.953 -8.633 1 96.44 77 TYR B N 1
ATOM 1530 C CA . TYR B 1 77 ? 14.195 -7.574 -7.312 1 96.44 77 TYR B CA 1
ATOM 1531 C C . TYR B 1 77 ? 14.617 -9.039 -7.422 1 96.44 77 TYR B C 1
ATOM 1533 O O . TYR B 1 77 ? 13.977 -9.82 -8.133 1 96.44 77 TYR B O 1
ATOM 1541 N N . VAL B 1 78 ? 15.758 -9.344 -6.715 1 96.38 78 VAL B N 1
ATOM 1542 C CA . VAL B 1 78 ? 16.297 -10.695 -6.852 1 96.38 78 VAL B CA 1
ATOM 1543 C C . VAL B 1 78 ? 16.359 -11.367 -5.484 1 96.38 78 VAL B C 1
ATOM 1545 O O . VAL B 1 78 ? 17.047 -10.891 -4.582 1 96.38 78 VAL B O 1
ATOM 1548 N N . THR B 1 79 ? 15.672 -12.43 -5.324 1 93.06 79 THR B N 1
ATOM 1549 C CA . THR B 1 79 ? 15.914 -13.375 -4.238 1 93.06 79 THR B CA 1
ATOM 1550 C C . THR B 1 79 ? 16.641 -14.609 -4.75 1 93.06 79 THR B C 1
ATOM 1552 O O . THR B 1 79 ? 17.875 -14.656 -4.746 1 93.06 79 THR B O 1
ATOM 1555 N N . ASP B 1 80 ? 15.93 -15.531 -5.379 1 91.62 80 ASP B N 1
ATOM 1556 C CA . ASP B 1 80 ? 16.5 -16.641 -6.125 1 91.62 80 ASP B CA 1
ATOM 1557 C C . ASP B 1 80 ? 16.469 -16.375 -7.629 1 91.62 80 ASP B C 1
ATOM 1559 O O . ASP B 1 80 ? 17.438 -16.641 -8.336 1 91.62 80 ASP B O 1
ATOM 1563 N N . ARG B 1 81 ? 15.305 -15.781 -8.039 1 94.38 81 ARG B N 1
ATOM 1564 C CA . ARG B 1 81 ? 15.102 -15.359 -9.422 1 94.38 81 ARG B CA 1
ATOM 1565 C C . ARG B 1 81 ? 14.664 -13.898 -9.492 1 94.38 81 ARG B C 1
ATOM 1567 O O . ARG B 1 81 ? 14.094 -13.367 -8.531 1 94.38 81 ARG B O 1
ATOM 1574 N N . PRO B 1 82 ? 14.953 -13.32 -10.617 1 96.31 82 PRO B N 1
ATOM 1575 C CA . PRO B 1 82 ? 14.586 -11.906 -10.727 1 96.31 82 PRO B CA 1
ATOM 1576 C C . PRO B 1 82 ? 13.086 -11.695 -10.93 1 96.31 82 PRO B C 1
ATOM 1578 O O . PRO B 1 82 ? 12.438 -12.484 -11.625 1 96.31 82 PRO B O 1
ATOM 1581 N N . SER B 1 83 ? 12.648 -10.648 -10.297 1 94.75 83 SER B N 1
ATOM 1582 C CA . SER B 1 83 ? 11.336 -10.062 -10.57 1 94.75 83 SER B CA 1
ATOM 1583 C C . SER B 1 83 ? 11.469 -8.625 -11.062 1 94.75 83 SER B C 1
ATOM 1585 O O . SER B 1 83 ? 12.281 -7.855 -10.539 1 94.75 83 SER B O 1
ATOM 1587 N N . LEU B 1 84 ? 10.633 -8.344 -12.062 1 95.62 84 LEU B N 1
ATOM 1588 C CA . LEU B 1 84 ? 10.719 -7.012 -12.656 1 95.62 84 LEU B CA 1
ATOM 1589 C C . LEU B 1 84 ? 9.547 -6.145 -12.211 1 95.62 84 LEU B C 1
ATOM 1591 O O . LEU B 1 84 ? 8.414 -6.617 -12.141 1 95.62 84 LEU B O 1
ATOM 1595 N N . GLY B 1 85 ? 9.906 -4.879 -11.891 1 95.31 85 GLY B N 1
ATOM 1596 C CA . GLY B 1 85 ? 8.898 -3.877 -11.562 1 95.31 85 GLY B CA 1
ATOM 1597 C C . GLY B 1 85 ? 9.219 -2.51 -12.141 1 95.31 85 GLY B C 1
ATOM 1598 O O . GLY B 1 85 ? 10.109 -2.375 -12.984 1 95.31 85 GLY B O 1
ATOM 1599 N N . GLN B 1 86 ? 8.367 -1.577 -11.859 1 96.62 86 GLN B N 1
ATOM 1600 C CA . GLN B 1 86 ? 8.562 -0.179 -12.227 1 96.62 86 GLN B CA 1
ATOM 1601 C C . GLN B 1 86 ? 8.625 0.711 -10.984 1 96.62 86 GLN B C 1
ATOM 1603 O O . GLN B 1 86 ? 8.047 0.379 -9.945 1 96.62 86 GLN B O 1
ATOM 1608 N N . TRP B 1 87 ? 9.367 1.709 -11.133 1 97.94 87 TRP B N 1
ATOM 1609 C CA . TRP B 1 87 ? 9.344 2.711 -10.07 1 97.94 87 TRP B CA 1
ATOM 1610 C C . TRP B 1 87 ? 9.312 4.121 -10.656 1 97.94 87 TRP B C 1
ATOM 1612 O O . TRP B 1 87 ? 9.672 4.328 -11.812 1 97.94 87 TRP B O 1
ATOM 1622 N N . SER B 1 88 ? 8.82 5.066 -9.883 1 97.94 88 SER B N 1
ATOM 1623 C CA . SER B 1 88 ? 8.781 6.48 -10.234 1 97.94 88 SER B CA 1
ATOM 1624 C C . SER B 1 88 ? 8.719 7.359 -8.992 1 97.94 88 SER B C 1
ATOM 1626 O O . SER B 1 88 ? 8.453 6.867 -7.895 1 97.94 88 SER B O 1
ATOM 1628 N N . LEU B 1 89 ? 9.055 8.602 -9.219 1 98.44 89 LEU B N 1
ATOM 1629 C CA . LEU B 1 89 ? 8.875 9.578 -8.148 1 98.44 89 LEU B CA 1
ATOM 1630 C C . LEU B 1 89 ? 7.566 10.344 -8.32 1 98.44 89 LEU B C 1
ATOM 1632 O O . LEU B 1 89 ? 7.188 10.68 -9.445 1 98.44 89 LEU B O 1
ATOM 1636 N N . ARG B 1 90 ? 6.875 10.586 -7.336 1 97.62 90 ARG B N 1
ATOM 1637 C CA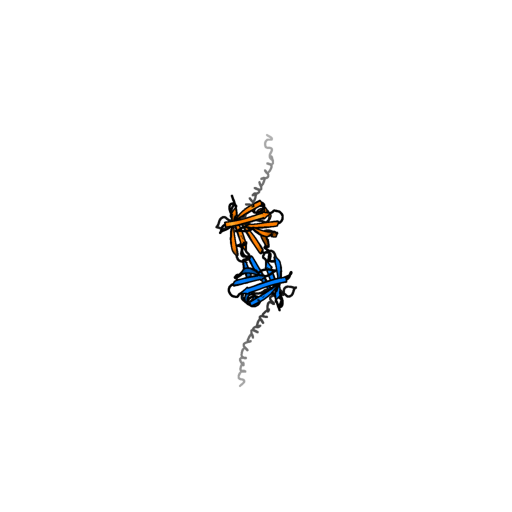 . ARG B 1 90 ? 5.758 11.516 -7.234 1 97.62 90 ARG B CA 1
ATOM 1638 C C . ARG B 1 90 ? 6 12.555 -6.145 1 97.62 90 ARG B C 1
ATOM 1640 O O . ARG B 1 90 ? 5.633 12.344 -4.988 1 97.62 90 ARG B O 1
ATOM 1647 N N . GLY B 1 91 ? 6.465 13.703 -6.633 1 97.19 91 GLY B N 1
ATOM 1648 C CA . GLY B 1 91 ? 6.988 14.617 -5.637 1 97.19 91 GLY B CA 1
ATOM 1649 C C . GLY B 1 91 ? 8.148 14.039 -4.844 1 97.19 91 GLY B C 1
ATOM 1650 O O . GLY B 1 91 ? 9.125 13.57 -5.422 1 97.19 91 GLY B O 1
ATOM 1651 N N . ASP B 1 92 ? 7.895 13.898 -3.557 1 98.5 92 ASP B N 1
ATOM 1652 C CA . ASP B 1 92 ? 8.969 13.422 -2.691 1 98.5 92 ASP B CA 1
ATOM 1653 C C . ASP B 1 92 ? 8.734 11.969 -2.283 1 98.5 92 ASP B C 1
ATOM 1655 O O . ASP B 1 92 ? 9.258 11.516 -1.261 1 98.5 92 ASP B O 1
ATOM 1659 N N . LEU B 1 93 ? 7.875 11.305 -3.049 1 98.62 93 LEU B N 1
ATOM 1660 C CA . LEU B 1 93 ? 7.574 9.906 -2.764 1 98.62 93 LEU B CA 1
ATOM 1661 C C . LEU B 1 93 ? 8.266 8.984 -3.764 1 98.62 93 LEU B C 1
ATOM 1663 O O . LEU B 1 93 ? 8.328 9.289 -4.957 1 98.62 93 LEU B O 1
ATOM 1667 N N . TYR B 1 94 ? 8.812 7.871 -3.191 1 98.75 94 TYR B N 1
ATOM 1668 C CA . TYR B 1 94 ? 9.117 6.711 -4.023 1 98.75 94 TYR B CA 1
ATOM 1669 C C . TYR B 1 94 ? 7.871 5.859 -4.246 1 98.75 94 TYR B C 1
ATOM 1671 O O . TYR B 1 94 ? 7.203 5.465 -3.287 1 98.75 94 TYR B O 1
ATOM 1679 N N . CYS B 1 95 ? 7.578 5.578 -5.523 1 98.06 95 CYS B N 1
ATOM 1680 C CA . CYS B 1 95 ? 6.449 4.707 -5.836 1 98.06 95 CYS B CA 1
ATOM 1681 C C . CYS B 1 95 ? 6.887 3.541 -6.711 1 98.06 95 CYS B C 1
ATOM 1683 O O . CYS B 1 95 ? 7.789 3.686 -7.539 1 98.06 95 CYS B O 1
ATOM 1685 N N . SER B 1 96 ? 6.211 2.34 -6.418 1 96.38 96 SER B N 1
ATOM 1686 C CA . SER B 1 96 ? 6.578 1.198 -7.254 1 96.38 96 SER B CA 1
ATOM 1687 C C . SER B 1 96 ? 5.367 0.322 -7.555 1 96.38 96 SER B C 1
ATOM 1689 O O . SER B 1 96 ? 4.355 0.39 -6.852 1 96.38 96 SER B O 1
ATOM 1691 N N . LEU B 1 97 ? 5.527 -0.346 -8.617 1 92.06 97 LEU B N 1
ATOM 1692 C CA . LEU B 1 97 ? 4.531 -1.292 -9.117 1 92.06 97 LEU B CA 1
ATOM 1693 C C . LEU B 1 97 ? 5.184 -2.627 -9.469 1 92.06 97 LEU B C 1
ATOM 1695 O O . LEU B 1 97 ? 6.23 -2.658 -10.117 1 92.06 97 LEU B O 1
ATOM 1699 N N . TRP B 1 98 ? 4.484 -3.688 -8.938 1 89.94 98 TRP B N 1
ATOM 1700 C CA . TRP B 1 98 ? 5.004 -5.035 -9.141 1 89.94 98 TRP B CA 1
ATOM 1701 C C . TRP B 1 98 ? 3.924 -5.961 -9.688 1 89.94 98 TRP B C 1
ATOM 1703 O 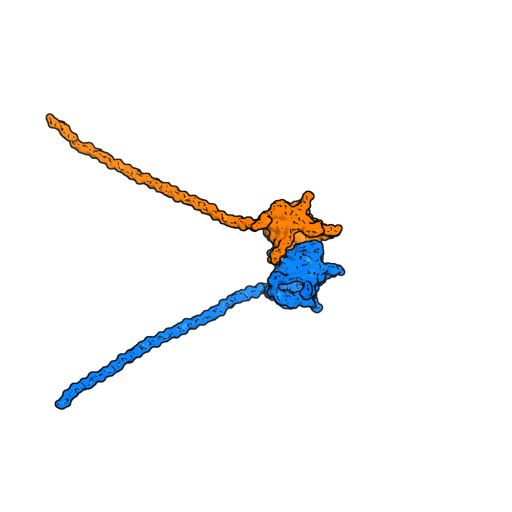O . TRP B 1 98 ? 3.07 -6.445 -8.938 1 89.94 98 TRP B O 1
ATOM 1713 N N . PRO B 1 99 ? 4.062 -6.234 -11.008 1 86.25 99 PRO B N 1
ATOM 1714 C CA . PRO B 1 99 ? 3.115 -7.219 -11.531 1 86.25 99 PRO B CA 1
ATOM 1715 C C . PRO B 1 99 ? 3.178 -8.555 -10.797 1 86.25 99 PRO B C 1
ATOM 1717 O O . PRO B 1 99 ? 4.254 -8.977 -10.367 1 86.25 99 PRO B O 1
ATOM 1720 N N . PRO B 1 100 ? 1.981 -9.266 -10.516 1 81.75 100 PRO B N 1
ATOM 1721 C CA . PRO B 1 100 ? 0.76 -9.023 -11.281 1 81.75 100 PRO B CA 1
ATOM 1722 C C . PRO B 1 100 ? -0.102 -7.914 -10.695 1 81.75 100 PRO B C 1
ATOM 1724 O O . PRO B 1 100 ? -1.137 -7.559 -11.266 1 81.75 100 PRO B O 1
ATOM 1727 N N . SER B 1 101 ? 0.322 -7.371 -9.602 1 81.5 101 SER B N 1
ATOM 1728 C CA . SER B 1 101 ? -0.491 -6.301 -9.031 1 81.5 101 SER B CA 1
ATOM 1729 C C . SER B 1 101 ? -0.536 -5.086 -9.945 1 81.5 101 SER B C 1
ATOM 1731 O O . SER B 1 101 ? 0.47 -4.73 -10.562 1 81.5 101 SER B O 1
ATOM 1733 N N . ASP B 1 102 ? -1.676 -4.398 -9.961 1 81.5 102 ASP B N 1
ATOM 1734 C CA . ASP B 1 102 ? -1.812 -3.148 -10.695 1 81.5 102 ASP B CA 1
ATOM 1735 C C . ASP B 1 102 ? -1.775 -1.947 -9.758 1 81.5 102 ASP B C 1
ATOM 1737 O O . ASP B 1 102 ? -1.996 -0.812 -10.18 1 81.5 102 ASP B O 1
ATOM 1741 N N . LEU B 1 103 ? -1.526 -2.213 -8.57 1 87.31 103 LEU B N 1
ATOM 1742 C CA . LEU B 1 103 ? -1.546 -1.147 -7.574 1 87.31 103 LEU B CA 1
ATOM 1743 C C . LEU B 1 103 ? -0.172 -0.5 -7.445 1 87.31 103 LEU B C 1
ATOM 1745 O O . LEU B 1 103 ? 0.829 -1.191 -7.238 1 87.31 103 LEU B O 1
ATOM 1749 N N . TRP B 1 104 ? -0.155 0.797 -7.59 1 93.06 104 TRP B N 1
ATOM 1750 C CA . TRP B 1 104 ? 1.034 1.557 -7.223 1 93.06 104 TRP B CA 1
ATOM 1751 C C . TRP B 1 104 ? 1.079 1.798 -5.715 1 93.06 104 TRP B C 1
ATOM 1753 O O . TRP B 1 104 ? 0.083 2.213 -5.117 1 93.06 104 TRP B O 1
ATOM 1763 N N . ALA B 1 105 ? 2.258 1.495 -5.141 1 95.25 105 ALA B N 1
ATOM 1764 C CA . ALA B 1 105 ? 2.521 1.771 -3.732 1 95.25 105 ALA B CA 1
ATOM 1765 C C . ALA B 1 105 ? 3.574 2.863 -3.574 1 95.25 105 ALA B C 1
ATOM 1767 O O . ALA B 1 105 ? 4.566 2.891 -4.309 1 95.25 105 ALA B O 1
ATOM 1768 N N . CYS B 1 106 ? 3.334 3.752 -2.693 1 97.5 106 CYS B N 1
ATOM 1769 C CA . CYS B 1 106 ? 4.254 4.871 -2.525 1 97.5 106 CYS B CA 1
ATOM 1770 C C . CYS B 1 106 ? 4.746 4.961 -1.085 1 97.5 106 CYS B C 1
ATOM 1772 O O . CYS B 1 106 ? 4.074 4.488 -0.165 1 97.5 106 CYS B O 1
ATOM 1774 N N . TYR B 1 107 ? 5.898 5.531 -0.909 1 98.12 107 TYR B N 1
ATOM 1775 C CA . TYR B 1 107 ? 6.613 5.605 0.36 1 98.12 107 TYR B CA 1
ATOM 1776 C C . TYR B 1 107 ? 7.355 6.93 0.492 1 98.12 107 TYR B C 1
ATOM 1778 O O . TYR B 1 107 ? 7.875 7.461 -0.493 1 98.12 107 TYR B O 1
ATOM 1786 N N . THR B 1 108 ? 7.414 7.383 1.711 1 98.19 108 THR B N 1
ATOM 1787 C CA . THR B 1 108 ? 8.469 8.352 1.996 1 98.19 108 THR B CA 1
ATOM 1788 C C . THR B 1 108 ? 9.82 7.652 2.148 1 98.19 108 THR B C 1
ATOM 1790 O O . THR B 1 108 ? 9.875 6.453 2.443 1 98.19 108 THR B O 1
ATOM 1793 N N . VAL B 1 109 ? 10.844 8.383 1.921 1 98.75 109 VAL B N 1
ATOM 1794 C CA . VAL B 1 109 ? 12.18 7.789 1.934 1 98.75 109 VAL B CA 1
ATOM 1795 C C . VAL B 1 109 ? 13.109 8.617 2.816 1 98.75 109 VAL B C 1
ATOM 1797 O O . VAL B 1 109 ? 13.031 9.852 2.822 1 98.75 109 VAL B O 1
ATOM 1800 N N . ALA B 1 110 ? 13.938 7.957 3.564 1 98.81 110 ALA B N 1
ATOM 1801 C CA . ALA B 1 110 ? 15 8.578 4.355 1 98.81 110 ALA B CA 1
ATOM 1802 C C . ALA B 1 110 ? 16.312 7.809 4.207 1 98.81 110 ALA B C 1
ATOM 1804 O O . ALA B 1 110 ? 16.328 6.699 3.668 1 98.81 110 ALA B O 1
ATOM 1805 N N . SER B 1 111 ? 17.344 8.43 4.594 1 98.75 111 SER B N 1
ATOM 1806 C CA . SER B 1 111 ? 18.656 7.789 4.52 1 98.75 111 SER B CA 1
ATOM 1807 C C . SER B 1 111 ? 19.531 8.188 5.703 1 98.75 111 SER B C 1
ATOM 1809 O O . SER B 1 111 ? 19.406 9.297 6.227 1 98.75 111 SER B O 1
ATOM 1811 N N . ASP B 1 112 ? 20.391 7.328 6.07 1 98.31 112 ASP B N 1
ATOM 1812 C CA . ASP B 1 112 ? 21.422 7.691 7.039 1 98.31 112 ASP B CA 1
ATOM 1813 C C . ASP B 1 112 ? 22.797 7.645 6.402 1 98.31 112 ASP B C 1
ATOM 1815 O O . ASP B 1 112 ? 23.812 7.574 7.105 1 98.31 112 ASP B O 1
ATOM 1819 N N . GLY B 1 113 ? 22.844 7.656 5.133 1 97.44 113 GLY B N 1
ATOM 1820 C CA . GLY B 1 113 ? 24.094 7.609 4.406 1 97.44 113 GLY B CA 1
ATOM 1821 C C . GLY B 1 113 ? 24.469 6.211 3.949 1 97.44 113 GLY B C 1
ATOM 1822 O O . GLY B 1 113 ? 24.922 6.02 2.814 1 97.44 113 GLY B O 1
ATOM 1823 N N . ASP B 1 114 ? 24.281 5.227 4.793 1 97.56 114 ASP B N 1
ATOM 1824 C CA . ASP B 1 114 ? 24.609 3.836 4.5 1 97.56 114 ASP B CA 1
ATOM 1825 C C . ASP B 1 114 ? 23.359 3.039 4.125 1 97.56 114 ASP B C 1
ATOM 1827 O O . ASP B 1 114 ? 23.438 2.053 3.389 1 97.56 114 ASP B O 1
ATOM 1831 N N . ARG B 1 115 ? 22.281 3.512 4.723 1 98.5 115 ARG B N 1
ATOM 1832 C CA . ARG B 1 115 ? 21.016 2.812 4.516 1 98.5 115 ARG B CA 1
ATOM 1833 C C . ARG B 1 115 ? 19.969 3.748 3.93 1 98.5 115 ARG B C 1
ATOM 1835 O O . ARG B 1 115 ? 20.062 4.969 4.07 1 98.5 115 ARG B O 1
ATOM 1842 N N . VAL B 1 116 ? 19.031 3.1 3.17 1 98.75 116 VAL B N 1
ATOM 1843 C CA . VAL B 1 116 ? 17.812 3.766 2.717 1 98.75 116 VAL B CA 1
ATOM 1844 C C . VAL B 1 116 ? 16.609 3.164 3.422 1 98.75 116 VAL B C 1
ATOM 1846 O O . VAL B 1 116 ? 16.453 1.941 3.486 1 98.75 116 VAL B O 1
ATOM 1849 N N . ARG B 1 117 ? 15.773 4.023 3.949 1 98.62 117 ARG B N 1
ATOM 1850 C CA . ARG B 1 117 ? 14.562 3.625 4.664 1 98.62 117 ARG B CA 1
ATOM 1851 C C . ARG B 1 117 ? 13.312 4.016 3.889 1 98.62 117 ARG B C 1
ATOM 1853 O O . ARG B 1 117 ? 13.133 5.184 3.535 1 98.62 117 ARG B O 1
ATOM 1860 N N . PHE B 1 118 ? 12.445 3.037 3.639 1 98.31 118 PHE B N 1
ATOM 1861 C CA . PHE B 1 118 ? 11.125 3.266 3.064 1 98.31 118 PHE B CA 1
ATOM 1862 C C . PHE B 1 118 ? 10.047 3.195 4.137 1 98.31 118 PHE B C 1
ATOM 1864 O O . PHE B 1 118 ? 10 2.238 4.91 1 98.31 118 PHE B O 1
ATOM 1871 N N . VAL B 1 119 ? 9.164 4.227 4.141 1 97.38 119 VAL B N 1
ATOM 1872 C CA . VAL B 1 119 ? 8.086 4.254 5.125 1 97.38 119 VAL B CA 1
ATOM 1873 C C . VAL B 1 119 ? 6.738 4.332 4.414 1 97.38 119 VAL B C 1
ATOM 1875 O O . VAL B 1 119 ? 6.453 5.301 3.711 1 97.38 119 VAL B O 1
ATOM 1878 N N . GLY B 1 120 ? 5.902 3.336 4.613 1 95.62 120 GLY B N 1
ATOM 1879 C CA . GLY B 1 120 ? 4.586 3.287 3.996 1 95.62 120 GLY B CA 1
ATOM 1880 C C . GLY B 1 120 ? 3.557 4.141 4.715 1 95.62 120 GLY B C 1
ATOM 1881 O O . GLY B 1 120 ? 3.807 4.621 5.824 1 95.62 120 GLY B O 1
ATOM 1882 N N . GLN B 1 121 ? 2.439 4.293 4.051 1 95.31 121 GLN B N 1
ATOM 1883 C CA . GLN B 1 121 ? 1.341 5.094 4.582 1 95.31 121 GLN B CA 1
ATOM 1884 C C . GLN B 1 121 ? 0.888 4.574 5.941 1 95.31 121 GLN B C 1
ATOM 1886 O O . GLN B 1 121 ? 0.455 5.352 6.797 1 95.31 121 GLN B O 1
ATOM 1891 N N . GLY B 1 122 ? 1.006 3.318 6.152 1 95.06 122 GLY B N 1
ATOM 1892 C CA . GLY B 1 122 ? 0.605 2.723 7.414 1 95.06 122 GLY B CA 1
ATOM 1893 C C . GLY B 1 122 ? 1.68 2.809 8.484 1 95.06 122 GLY B C 1
ATOM 1894 O O . GLY B 1 122 ? 1.468 2.383 9.617 1 95.06 122 GLY B O 1
ATOM 1895 N N . GLY B 1 123 ? 2.822 3.342 8.148 1 95.06 123 GLY B N 1
ATOM 1896 C CA . GLY B 1 123 ? 3.91 3.49 9.102 1 95.06 123 GLY B CA 1
ATOM 1897 C C . GLY B 1 123 ? 4.906 2.348 9.047 1 95.06 123 GLY B C 1
ATOM 1898 O O . GLY B 1 123 ? 5.898 2.35 9.781 1 95.06 123 GLY B O 1
ATOM 1899 N N . ASP B 1 124 ? 4.715 1.408 8.203 1 94.44 124 ASP B N 1
ATOM 1900 C CA . ASP B 1 124 ? 5.648 0.296 8.055 1 94.44 124 ASP B CA 1
ATOM 1901 C C . ASP B 1 124 ? 6.996 0.776 7.523 1 94.44 124 ASP B C 1
ATOM 1903 O O . ASP B 1 124 ? 7.047 1.605 6.613 1 94.44 124 ASP B O 1
ATOM 1907 N N . ILE B 1 125 ? 8.031 0.161 8.141 1 95.94 125 ILE B N 1
ATOM 1908 C CA . ILE B 1 125 ? 9.383 0.583 7.801 1 95.94 125 ILE B CA 1
ATOM 1909 C C . ILE B 1 125 ? 10.148 -0.58 7.172 1 95.94 125 ILE B C 1
ATOM 1911 O O . ILE B 1 125 ? 10.086 -1.71 7.664 1 95.94 125 ILE B O 1
ATOM 1915 N N . THR B 1 126 ? 10.836 -0.337 6.066 1 96.5 126 THR B N 1
ATOM 1916 C CA . THR B 1 126 ? 11.766 -1.264 5.438 1 96.5 126 THR B CA 1
ATOM 1917 C C . THR B 1 126 ? 13.102 -0.577 5.152 1 96.5 126 THR B C 1
ATOM 1919 O O . THR B 1 126 ? 13.141 0.47 4.5 1 96.5 126 THR B O 1
ATOM 1922 N N . ASP B 1 127 ? 14.102 -1.214 5.621 1 97.5 127 ASP B N 1
ATOM 1923 C CA . ASP B 1 127 ? 15.438 -0.671 5.391 1 97.5 127 ASP B CA 1
ATOM 1924 C C . ASP B 1 127 ? 16.203 -1.506 4.367 1 97.5 127 ASP B C 1
ATOM 1926 O O . ASP B 1 127 ? 16.125 -2.736 4.387 1 97.5 127 ASP B O 1
ATOM 1930 N N . GLY B 1 128 ? 16.812 -0.848 3.449 1 98.19 128 GLY B N 1
ATOM 1931 C CA . GLY B 1 128 ? 17.828 -1.431 2.588 1 98.19 128 GLY B CA 1
ATOM 1932 C C . GLY B 1 128 ? 19.219 -0.862 2.83 1 98.19 128 GLY B C 1
ATOM 1933 O O . GLY B 1 128 ? 19.359 0.329 3.113 1 98.19 128 GLY B O 1
ATOM 1934 N N . THR B 1 129 ? 20.203 -1.704 2.715 1 98.5 129 THR B N 1
ATOM 1935 C CA . THR B 1 129 ? 21.594 -1.281 2.799 1 98.5 129 THR B CA 1
ATOM 1936 C C . THR B 1 129 ? 22.266 -1.331 1.426 1 98.5 129 THR B C 1
ATOM 1938 O O . THR B 1 129 ? 22.062 -2.281 0.667 1 98.5 129 THR B O 1
ATOM 1941 N N . TYR B 1 130 ? 23.016 -0.34 1.126 1 98.62 130 TYR B N 1
ATOM 1942 C CA . TYR B 1 130 ? 23.703 -0.36 -0.161 1 98.62 130 TYR B CA 1
ATOM 1943 C C . TYR B 1 130 ? 24.609 -1.579 -0.277 1 98.62 130 TYR B C 1
ATOM 1945 O O . TYR B 1 130 ? 25.312 -1.938 0.68 1 98.62 130 TYR B O 1
ATOM 1953 N N . ALA B 1 131 ? 24.5 -2.104 -1.481 1 96.88 131 ALA B N 1
ATOM 1954 C CA . ALA B 1 131 ? 25.453 -3.178 -1.765 1 96.88 131 ALA B CA 1
ATOM 1955 C C . ALA B 1 131 ? 26.859 -2.631 -1.945 1 96.88 131 ALA B C 1
ATOM 1957 O O . ALA B 1 131 ? 27.047 -1.532 -2.475 1 96.88 131 ALA B O 1
ATOM 1958 N N . GLU B 1 132 ? 27.844 -3.057 -1.301 1 81.06 132 GLU B N 1
ATOM 1959 C CA . GLU B 1 132 ? 29.234 -2.625 -1.438 1 81.06 132 GLU B CA 1
ATOM 1960 C C . GLU B 1 132 ? 29.688 -2.67 -2.895 1 81.06 132 GLU B C 1
ATOM 1962 O O . GLU B 1 132 ? 29.172 -3.461 -3.686 1 81.06 132 GLU B O 1
#

Radius of gyration: 38.82 Å; Cα contacts (8 Å, |Δi|>4): 446; chains: 2; bounding box: 109×128×82 Å

Secondary structure (DSSP, 8-state):
--------------------------------------TTS-EE--HHHHHHHHTT-EEEETTS-EEEE-TTSEEEEESSSEEEEEEEEETTEEEEE-TT----EEEEEEE-SSEEEEE-TT--EEEEEE--/--------------------------------------TTS-EE--HHHHHHHHTT-EEEETTS-EEEE-TTSEEEEESSSEEEEEEEEETTEEEEE-TT----EEEEEEE-SSEEEEE-TT--EEEEEE--

Foldseek 3Di:
DCPDDDPPPPDDPPPPPPPPPPPPPPPPPPPPPPPPCPPPQKDWDWDVRVLVVAAPWWWAFPVGWIKHAHNVFWMWIDDPHIFIWGWDDDTRWIWIDGPPDPDIFIFTWIDNPQKIWTAGPVGDITITGTDD/DPDDDDDPDDDDPDPPPPPPPPPPPPPPPPPPPPPPCPPPQWDWDWPVRVLVVAAPWWWAFPVGWIKHAHNVFWMWIDDPDIFIWGWDDDTRWIWIDGPPDPDIFIFTWIDNPQKIWTAGPVGDITITGIDD

Nearest PDB structures (foldseek):
  5faz-assembly2_B  TM=3.785E-01  e=2.370E+00  Homo sapiens
  5f58-assembly2_B  TM=4.109E-01  e=3.111E+00  Homo sapiens
  5fen-assembly2_B  TM=3.262E-01  e=2.012E+00  Homo sapiens
  5dpq-assembly1_B  TM=3.588E-01  e=3.664E+00  Homo sapiens
  6on5-assembly1_A  TM=3.668E-01  e=5.982E+00  Homo sapiens